Protein AF-A0A7V5U917-F1 (afdb_monomer_lite)

Foldseek 3Di:
DDDDDDDDDDDDDDDDDDDDDDDDDPDPDDDDDDDDDDDDPDVDDLVVLVVVLVVCCVPPRLVRSLVSLLVVLVVCLVVVHLSNLVSLVSNLVSLVVDPVHDLVNSLVSLVVSVVSHDPPDLSCLSSLLVNLVSCCVVPLVRSLVSLVVVCVVVPDELSCLVSLLSNLVSCVVVVVLVSNVVSLVSSVVHQDLPDQALSNLVSLLSSLVSQLSSCLSVPVLPCLLSNQLSQLSNVLSVLVNQLALVRLVSSVVVLVCVVVVVDGDPPDPSNVSSQPDPPFPDHDVQLVCLSSCCSLPVSSVVLPNDPCSNPDDVPDDDDPVRVVCSVCSSRRGDDCSVVSSVSSCVSRVD

Sequence (350 aa):
MLSFFKKWFGNKGKQGKHTGSTDPVLDLGPAATLDDSSKKIPKADIHRLMIQATRIRKTKGYHEAVLFLEDLAEYYLKERNTALVTTVNKLVPYMKKDTQLTYEKARQWLQDLIGRLPVTDPYFLNVHITMAELLEVEGTDKAIEYLKKFLQEHLPSADTYYHLIRLADFYRKQGDLKQTKNYLEQARQWWDTKLARYRLIKMLRRWHHSAALLSFEGNGSKDPADFLFHRFMEFALDMACVLDPVQIDEFHKRKDQYYKGKRGFSGTSQFEKAIESPALPKNRDTLIRDIFGFVFEEMPLMLGVPEKQLHFHPGDPESLDEVRQKKLFSTRPFTRYEELEKKIRKIVGL

pLDDT: mean 86.53, std 19.08, range [26.48, 98.56]

Structure (mmCIF, N/CA/C/O backbone):
data_AF-A0A7V5U917-F1
#
_entry.id   AF-A0A7V5U917-F1
#
loop_
_atom_site.group_PDB
_atom_site.id
_atom_site.type_symbol
_atom_site.label_atom_id
_atom_site.label_alt_id
_atom_site.label_comp_id
_atom_site.label_asym_id
_atom_site.label_entity_id
_atom_site.label_seq_id
_atom_site.pdbx_PDB_ins_code
_atom_site.Cartn_x
_atom_site.Cartn_y
_atom_site.Cartn_z
_atom_site.occupancy
_atom_site.B_iso_or_equiv
_atom_site.auth_seq_id
_atom_site.auth_comp_id
_atom_site.auth_asym_id
_atom_site.auth_atom_id
_atom_site.pdbx_PDB_model_num
ATOM 1 N N . MET A 1 1 ? -21.472 -66.532 -4.098 1.00 33.44 1 MET A N 1
ATOM 2 C CA . MET A 1 1 ? -22.406 -66.663 -5.236 1.00 33.44 1 MET A CA 1
ATOM 3 C C . MET A 1 1 ? -22.166 -65.497 -6.183 1.00 33.44 1 MET A C 1
ATOM 5 O O . MET A 1 1 ? -22.144 -64.384 -5.684 1.00 33.44 1 MET A O 1
ATOM 9 N N . LEU A 1 2 ? -21.983 -65.791 -7.483 1.00 31.02 2 LEU A N 1
ATOM 10 C CA . LEU A 1 2 ? -21.775 -64.875 -8.635 1.00 31.02 2 LEU A CA 1
ATOM 11 C C . LEU A 1 2 ? -20.406 -64.146 -8.625 1.00 31.02 2 LEU A C 1
ATOM 13 O O . LEU A 1 2 ? -20.214 -63.236 -7.837 1.00 31.02 2 LEU A O 1
ATOM 17 N N . SER A 1 3 ? -19.328 -64.576 -9.306 1.00 26.48 3 SER A N 1
ATOM 18 C CA . SER A 1 3 ? -19.088 -64.928 -10.730 1.00 26.48 3 SER A CA 1
ATOM 19 C C . SER A 1 3 ? -19.322 -63.766 -11.705 1.00 26.48 3 SER A C 1
ATOM 21 O O . SER A 1 3 ? -20.392 -63.182 -11.643 1.00 26.48 3 SER A O 1
ATOM 23 N N . PHE A 1 4 ? -18.340 -63.538 -12.600 1.00 32.56 4 PHE A N 1
ATOM 24 C CA . PHE A 1 4 ? -18.256 -62.721 -13.842 1.00 32.56 4 PHE A CA 1
ATOM 25 C C . PHE A 1 4 ? -17.107 -61.686 -13.784 1.00 32.56 4 PHE A C 1
ATOM 27 O O . PHE A 1 4 ? -17.078 -60.875 -12.876 1.00 32.56 4 PHE A O 1
ATOM 34 N N . PHE A 1 5 ? -16.124 -61.591 -14.689 1.00 34.00 5 PHE A N 1
ATOM 35 C CA . PHE A 1 5 ? -15.648 -62.425 -15.800 1.00 34.00 5 PHE A CA 1
ATOM 36 C C . PHE A 1 5 ? -14.185 -62.025 -16.108 1.00 34.00 5 PHE A C 1
ATOM 38 O O . PHE A 1 5 ? -13.756 -60.902 -15.853 1.00 34.00 5 PHE A O 1
ATOM 45 N N . LYS A 1 6 ? -13.421 -62.974 -16.649 1.00 32.03 6 LYS A N 1
ATOM 46 C CA . LYS A 1 6 ? -11.977 -62.938 -16.933 1.00 32.03 6 LYS A CA 1
ATOM 47 C C . LYS A 1 6 ? -11.743 -62.657 -18.429 1.00 32.03 6 LYS A C 1
ATOM 49 O O . LYS A 1 6 ? -12.576 -63.046 -19.238 1.00 32.03 6 LYS A O 1
ATOM 54 N N . LYS A 1 7 ? -10.533 -62.177 -18.758 1.00 32.97 7 LYS A N 1
ATOM 55 C CA . LYS A 1 7 ? -9.849 -62.117 -20.077 1.00 32.97 7 LYS A CA 1
ATOM 56 C C . LYS A 1 7 ? -10.092 -60.888 -20.964 1.00 32.97 7 LYS A C 1
ATOM 58 O O . LYS A 1 7 ? -11.087 -60.818 -21.670 1.00 32.97 7 LYS A O 1
ATOM 63 N N . TRP A 1 8 ? -9.012 -60.126 -21.156 1.00 28.03 8 TRP A N 1
ATOM 64 C CA . TRP A 1 8 ? -8.428 -59.979 -22.493 1.00 28.03 8 TRP A CA 1
ATOM 65 C C . TRP A 1 8 ? -6.914 -59.713 -22.400 1.00 28.03 8 TRP A C 1
ATOM 67 O O . TRP A 1 8 ? -6.475 -58.672 -21.930 1.00 28.03 8 TRP A O 1
ATOM 77 N N . PHE A 1 9 ? -6.118 -60.700 -22.814 1.00 31.72 9 PHE A N 1
ATOM 78 C CA . PHE A 1 9 ? -4.706 -60.561 -23.171 1.00 31.72 9 PHE A CA 1
ATOM 79 C C . PHE A 1 9 ? -4.564 -61.108 -24.588 1.00 31.72 9 PHE A C 1
ATOM 81 O O . PHE A 1 9 ? -5.031 -62.216 -24.856 1.00 31.72 9 PHE A O 1
ATOM 88 N N . GLY A 1 10 ? -3.859 -60.368 -25.442 1.00 29.08 10 GLY A N 1
ATOM 89 C CA . GLY A 1 10 ? -3.234 -60.909 -26.642 1.00 29.08 10 GLY A CA 1
ATOM 90 C C . GLY A 1 10 ? -3.330 -60.000 -27.859 1.00 29.08 10 GLY A C 1
ATOM 91 O O . GLY A 1 10 ? -4.297 -60.088 -28.602 1.00 29.08 10 GLY A O 1
ATOM 92 N N . ASN A 1 11 ? -2.262 -59.249 -28.146 1.00 30.69 11 ASN A N 1
ATOM 93 C CA . ASN A 1 11 ? -1.611 -59.445 -29.438 1.00 30.69 11 ASN A CA 1
ATOM 94 C C . ASN A 1 11 ? -0.135 -59.025 -29.431 1.00 30.69 11 ASN A C 1
ATOM 96 O O . ASN A 1 11 ? 0.232 -57.958 -28.947 1.00 30.69 11 ASN A O 1
ATOM 100 N N . LYS A 1 12 ? 0.700 -59.915 -29.974 1.00 36.66 12 LYS A N 1
ATOM 101 C CA . LYS A 1 12 ? 2.116 -59.711 -30.296 1.00 36.66 12 LYS A CA 1
ATOM 102 C C . LYS A 1 12 ? 2.212 -58.972 -31.632 1.00 36.66 12 LYS A C 1
ATOM 104 O O . LYS A 1 12 ? 1.482 -59.315 -32.557 1.00 36.66 12 LYS A O 1
ATOM 109 N N . GLY A 1 13 ? 3.169 -58.056 -31.782 1.00 31.88 13 GLY A N 1
ATOM 110 C CA . GLY A 1 13 ? 3.418 -57.436 -33.083 1.00 31.88 13 GLY A CA 1
ATOM 111 C C . GLY A 1 13 ? 4.618 -56.494 -33.165 1.00 31.88 13 GLY A C 1
ATOM 112 O O . GLY A 1 13 ? 4.447 -55.292 -33.077 1.00 31.88 13 GLY A O 1
ATOM 113 N N . LYS A 1 14 ? 5.777 -57.088 -33.473 1.00 37.22 14 LYS A N 1
ATOM 114 C CA . LYS A 1 14 ? 6.914 -56.560 -34.256 1.00 37.22 14 LYS A CA 1
ATOM 115 C C . LYS A 1 14 ? 7.867 -55.505 -33.664 1.00 37.22 14 LYS A C 1
ATOM 117 O O . LYS A 1 14 ? 7.509 -54.439 -33.189 1.00 37.22 14 LYS A O 1
ATOM 122 N N . GLN A 1 15 ? 9.139 -55.877 -33.809 1.00 38.47 15 GLN A N 1
ATOM 123 C CA . GLN A 1 15 ? 10.367 -55.131 -33.574 1.00 38.47 15 GLN A CA 1
ATOM 124 C C . GLN A 1 15 ? 10.519 -53.957 -34.551 1.00 38.47 15 GLN A C 1
ATOM 126 O O . GLN A 1 15 ? 10.351 -54.127 -35.756 1.00 38.47 15 GLN A O 1
ATOM 131 N N . GLY A 1 16 ? 10.963 -52.817 -34.027 1.00 36.03 16 GLY A N 1
ATOM 132 C CA . GLY A 1 16 ? 11.597 -51.740 -34.780 1.00 36.03 16 GLY A CA 1
ATOM 133 C C . GLY A 1 16 ? 12.690 -51.123 -33.911 1.00 36.03 16 GLY A C 1
ATOM 134 O O . GLY A 1 16 ? 12.398 -50.536 -32.875 1.00 36.03 16 GLY A O 1
ATOM 135 N N . LYS A 1 17 ? 13.957 -51.322 -34.289 1.00 41.53 17 LYS A N 1
ATOM 136 C CA . LYS A 1 17 ? 15.116 -50.681 -33.656 1.00 41.53 17 LYS A CA 1
ATOM 137 C C . LYS A 1 17 ? 15.192 -49.230 -34.138 1.00 41.53 17 LYS A C 1
ATOM 139 O O . LYS A 1 17 ? 15.501 -49.008 -35.302 1.00 41.53 17 LYS A O 1
ATOM 144 N N . HIS A 1 18 ? 14.995 -48.273 -33.237 1.00 39.81 18 HIS A N 1
ATOM 145 C CA . HIS A 1 18 ? 15.476 -46.904 -33.404 1.00 39.81 18 HIS A CA 1
ATOM 146 C C . HIS A 1 18 ? 16.241 -46.498 -32.147 1.00 39.81 18 HIS A C 1
ATOM 148 O O . HIS A 1 18 ? 15.683 -46.378 -31.062 1.00 39.81 18 HIS A O 1
ATOM 154 N N . THR A 1 19 ? 17.549 -46.327 -32.307 1.00 41.88 19 THR A N 1
ATOM 155 C CA . THR A 1 19 ? 18.430 -45.659 -31.352 1.00 41.88 19 THR A CA 1
ATOM 156 C C . THR A 1 19 ? 18.258 -44.155 -31.533 1.00 41.88 19 THR A C 1
ATOM 158 O O . THR A 1 19 ? 18.761 -43.588 -32.501 1.00 41.88 19 THR A O 1
ATOM 161 N N . GLY A 1 20 ? 17.522 -43.525 -30.622 1.00 35.88 20 GLY A N 1
ATOM 162 C CA . GLY A 1 20 ? 17.405 -42.076 -30.503 1.00 35.88 20 GLY A CA 1
ATOM 163 C C . GLY A 1 20 ? 17.543 -41.708 -29.034 1.00 35.88 20 GLY A C 1
ATOM 164 O O . GLY A 1 20 ? 16.793 -42.209 -28.205 1.00 35.88 20 GLY A O 1
ATOM 165 N N . SER A 1 21 ? 18.557 -40.904 -28.729 1.00 45.53 21 SER A N 1
ATOM 166 C CA . SER A 1 21 ? 18.845 -40.330 -27.415 1.00 45.53 21 SER A CA 1
ATOM 167 C C . SER A 1 21 ? 17.578 -39.730 -26.791 1.00 45.53 21 SER A C 1
ATOM 169 O O . SER A 1 21 ? 17.017 -38.772 -27.313 1.00 45.53 21 SER A O 1
ATOM 171 N N . THR A 1 22 ? 17.121 -40.326 -25.691 1.00 37.38 22 THR A N 1
ATOM 172 C CA . THR A 1 22 ? 16.058 -39.794 -24.834 1.00 37.38 22 THR A CA 1
ATOM 173 C C . THR A 1 22 ? 16.688 -39.240 -23.567 1.00 37.38 22 THR A C 1
ATOM 175 O O . THR A 1 22 ? 17.305 -39.991 -22.807 1.00 37.38 22 THR A O 1
ATOM 178 N N . ASP A 1 23 ? 16.513 -37.940 -23.343 1.00 40.31 23 ASP A N 1
ATOM 179 C CA . ASP A 1 23 ? 16.682 -37.318 -22.033 1.00 40.31 23 ASP A CA 1
ATOM 180 C C . ASP A 1 23 ? 15.869 -38.081 -20.968 1.00 40.31 23 ASP A C 1
ATOM 182 O O . ASP A 1 23 ? 14.803 -38.628 -21.280 1.00 40.31 23 ASP A O 1
ATOM 186 N N . PRO A 1 24 ? 16.335 -38.144 -19.708 1.00 41.78 24 PRO A N 1
ATOM 187 C CA . PRO A 1 24 ? 15.614 -38.839 -18.653 1.00 41.78 24 PRO A CA 1
ATOM 188 C C . PRO A 1 24 ? 14.281 -38.133 -18.369 1.00 41.78 24 PRO A C 1
ATOM 190 O O . PRO A 1 24 ? 14.233 -37.049 -17.788 1.00 41.78 24 PRO A O 1
ATOM 193 N N . VAL A 1 25 ? 13.183 -38.775 -18.768 1.00 41.66 25 VAL A N 1
ATOM 194 C CA . VAL A 1 25 ? 11.827 -38.404 -18.360 1.00 41.66 25 VAL A CA 1
ATOM 195 C C . VAL A 1 25 ? 11.667 -38.769 -16.886 1.00 41.66 25 VAL A C 1
ATOM 197 O O . VAL A 1 25 ? 11.824 -39.927 -16.500 1.00 41.66 25 VAL A O 1
ATOM 200 N N . LEU A 1 26 ? 11.376 -37.768 -16.057 1.00 34.41 26 LEU A N 1
ATOM 201 C CA . LEU A 1 26 ? 11.101 -37.955 -14.637 1.00 34.41 26 LEU A CA 1
ATOM 202 C C . LEU A 1 26 ? 9.691 -38.555 -14.482 1.00 34.41 26 LEU A C 1
ATOM 204 O O . LEU A 1 26 ? 8.693 -37.849 -14.618 1.00 34.41 26 LEU A O 1
ATOM 208 N N . ASP A 1 27 ? 9.619 -39.863 -14.237 1.00 39.72 27 ASP A N 1
ATOM 209 C CA . ASP A 1 27 ? 8.373 -40.587 -13.970 1.00 39.72 27 ASP A CA 1
ATOM 210 C C . ASP A 1 27 ? 7.908 -40.316 -12.530 1.00 39.72 27 ASP A C 1
ATOM 212 O O . ASP A 1 27 ? 8.395 -40.899 -11.558 1.00 39.72 27 ASP A O 1
ATOM 216 N N . LEU A 1 28 ? 6.997 -39.355 -12.381 1.00 39.53 28 LEU A N 1
ATOM 217 C CA . LEU A 1 28 ? 6.281 -39.113 -11.135 1.00 39.53 28 LEU A CA 1
ATOM 218 C C . LEU A 1 28 ? 5.069 -40.044 -11.119 1.00 39.53 28 LEU A C 1
ATOM 220 O O . LEU A 1 28 ? 4.005 -39.682 -11.623 1.00 39.53 28 LEU A O 1
ATOM 224 N N . GLY A 1 29 ? 5.259 -41.243 -10.564 1.00 46.41 29 GLY A N 1
ATOM 225 C CA . GLY A 1 29 ? 4.216 -42.261 -10.437 1.00 46.41 29 GLY A CA 1
ATOM 226 C C . GLY A 1 29 ? 2.888 -41.730 -9.862 1.00 46.41 29 GLY A C 1
ATOM 227 O O . GLY A 1 29 ? 2.826 -40.636 -9.294 1.00 46.41 29 GLY A O 1
ATOM 228 N N . PRO A 1 30 ? 1.792 -42.496 -10.002 1.00 39.50 30 PRO A N 1
ATOM 229 C CA . PRO A 1 30 ? 0.450 -42.018 -9.690 1.00 39.50 30 PRO A CA 1
ATOM 230 C C . PRO A 1 30 ? 0.337 -41.539 -8.240 1.00 39.50 30 PRO A C 1
ATOM 232 O O . PRO A 1 30 ? 0.774 -42.208 -7.302 1.00 39.50 30 PRO A O 1
ATOM 235 N N . ALA A 1 31 ? -0.266 -40.359 -8.078 1.00 38.22 31 ALA A N 1
ATOM 236 C CA . ALA A 1 31 ? -0.474 -39.722 -6.788 1.00 38.22 31 ALA A CA 1
ATOM 237 C C . ALA A 1 31 ? -1.228 -40.661 -5.837 1.00 38.22 31 ALA A C 1
ATOM 239 O O . ALA A 1 31 ? -2.324 -41.131 -6.148 1.00 38.22 31 ALA A O 1
ATOM 240 N N . ALA A 1 32 ? -0.634 -40.911 -4.670 1.00 35.16 32 ALA A N 1
ATOM 241 C CA . ALA A 1 32 ? -1.267 -41.668 -3.604 1.00 35.16 32 ALA A CA 1
ATOM 242 C C . ALA A 1 32 ? -2.606 -41.017 -3.222 1.00 35.16 32 ALA A C 1
ATOM 244 O O . ALA A 1 32 ? -2.664 -39.838 -2.864 1.00 35.16 32 ALA A O 1
ATOM 245 N N . THR A 1 33 ? -3.682 -41.797 -3.290 1.00 38.03 33 THR A N 1
ATOM 246 C CA . THR A 1 33 ? -4.986 -41.442 -2.731 1.00 38.03 33 THR A CA 1
ATOM 247 C C . THR A 1 33 ? -4.850 -41.352 -1.217 1.00 38.03 33 THR A C 1
ATOM 249 O O . THR A 1 33 ? -4.592 -42.359 -0.557 1.00 38.03 33 THR A O 1
ATOM 252 N N . LEU A 1 34 ? -4.971 -40.140 -0.677 1.00 36.06 34 LEU A N 1
ATOM 253 C CA . LEU A 1 34 ? -4.937 -39.903 0.759 1.00 36.06 34 LEU A CA 1
ATOM 254 C C . LEU A 1 34 ? -6.347 -39.961 1.336 1.00 36.06 34 LEU A C 1
ATOM 256 O O . LEU A 1 34 ? -7.236 -39.217 0.929 1.00 36.06 34 LEU A O 1
ATOM 260 N N . ASP A 1 35 ? -6.463 -40.878 2.284 1.00 32.69 35 ASP A N 1
ATOM 261 C CA . ASP A 1 35 ? -7.602 -41.194 3.126 1.00 32.69 35 ASP A CA 1
ATOM 262 C C . ASP A 1 35 ? -7.992 -40.021 4.047 1.00 32.69 35 ASP A C 1
ATOM 264 O O . ASP A 1 35 ? -7.146 -39.235 4.497 1.00 32.69 35 ASP A O 1
ATOM 268 N N . ASP A 1 36 ? -9.293 -39.915 4.293 1.00 46.41 36 ASP A N 1
ATOM 269 C CA . ASP A 1 36 ? -9.985 -38.819 4.964 1.00 46.41 36 ASP A CA 1
ATOM 270 C C . ASP A 1 36 ? -10.251 -39.200 6.427 1.00 46.41 36 ASP A C 1
ATOM 272 O O . ASP A 1 36 ? -11.061 -40.081 6.701 1.00 46.41 36 ASP A O 1
ATOM 276 N N . SER A 1 37 ? -9.534 -38.580 7.373 1.00 43.97 37 SER A N 1
ATOM 277 C CA . SER A 1 37 ? -9.989 -38.321 8.758 1.00 43.97 37 SER A CA 1
ATOM 278 C C . SER A 1 37 ? -8.837 -37.876 9.670 1.00 43.97 37 SER A C 1
ATOM 280 O O . SER A 1 37 ? -8.160 -38.663 10.325 1.00 43.97 37 SER A O 1
ATOM 282 N N . SER A 1 38 ? -8.591 -36.567 9.723 1.00 36.16 38 SER A N 1
ATOM 283 C CA . SER A 1 38 ? -8.105 -35.813 10.899 1.00 36.16 38 SER A CA 1
ATOM 284 C C . SER A 1 38 ? -7.663 -34.422 10.446 1.00 36.16 38 SER A C 1
ATOM 286 O O . SER A 1 38 ? -7.088 -34.259 9.373 1.00 36.16 38 SER A O 1
ATOM 288 N N . LYS A 1 39 ? -7.981 -33.406 11.258 1.00 51.44 39 LYS A N 1
ATOM 289 C CA . LYS A 1 39 ? -7.791 -31.963 11.029 1.00 51.44 39 LYS A CA 1
ATOM 290 C C . LYS A 1 39 ? -6.378 -31.604 10.526 1.00 51.44 39 LYS A C 1
ATOM 292 O O . LYS A 1 39 ? -5.520 -31.192 11.299 1.00 51.44 39 LYS A O 1
ATOM 297 N N . LYS A 1 40 ? -6.144 -31.715 9.219 1.00 42.50 40 LYS A N 1
ATOM 298 C CA . LYS A 1 40 ? -4.987 -31.145 8.526 1.00 42.50 40 LYS A CA 1
ATOM 299 C C . LYS A 1 40 ? -5.423 -29.806 7.955 1.00 42.50 40 LYS A C 1
ATOM 301 O O . LYS A 1 40 ? -5.944 -29.747 6.845 1.00 42.50 40 LYS A O 1
ATOM 306 N N . ILE A 1 41 ? -5.212 -28.724 8.701 1.00 49.72 41 ILE A N 1
ATOM 307 C CA . ILE A 1 41 ? -5.138 -27.411 8.055 1.00 49.72 41 ILE A CA 1
ATOM 308 C C . ILE A 1 41 ? -3.936 -27.519 7.105 1.00 49.72 41 ILE A C 1
ATOM 310 O O . ILE A 1 41 ? -2.830 -27.802 7.572 1.00 49.72 41 ILE A O 1
ATOM 314 N N . PRO A 1 42 ? -4.122 -27.464 5.774 1.00 48.72 42 PRO A N 1
ATOM 315 C CA . PRO A 1 42 ? -3.060 -27.878 4.871 1.00 48.72 42 PRO A CA 1
ATOM 316 C C . PRO A 1 42 ? -1.920 -26.855 4.905 1.00 48.72 42 PRO A C 1
ATOM 318 O O . PRO A 1 42 ? -2.122 -25.697 5.276 1.00 48.72 42 PRO A O 1
ATOM 321 N N . LYS A 1 43 ? -0.757 -27.219 4.349 1.00 56.44 43 LYS A N 1
ATOM 322 C CA . LYS A 1 43 ? 0.189 -26.263 3.730 1.00 56.44 43 LYS A CA 1
ATOM 323 C C . LYS A 1 43 ? -0.469 -25.538 2.531 1.00 56.44 43 LYS A C 1
ATOM 325 O O . LYS A 1 43 ? 0.105 -25.447 1.451 1.00 56.44 43 LYS A O 1
ATOM 330 N N . ALA A 1 44 ? -1.730 -25.141 2.666 1.00 62.03 44 ALA A N 1
ATOM 331 C CA . ALA A 1 44 ? -2.514 -24.490 1.646 1.00 62.03 44 ALA A CA 1
ATOM 332 C C . ALA A 1 44 ? -2.016 -23.059 1.512 1.00 62.03 44 ALA A C 1
ATOM 334 O O . ALA A 1 44 ? -1.770 -22.362 2.495 1.00 62.03 44 ALA A O 1
ATOM 335 N N . ASP A 1 45 ? -1.893 -22.641 0.261 1.00 87.19 45 ASP A N 1
ATOM 336 C CA . ASP A 1 45 ? -1.640 -21.265 -0.118 1.00 87.19 45 ASP A CA 1
ATOM 337 C C . ASP A 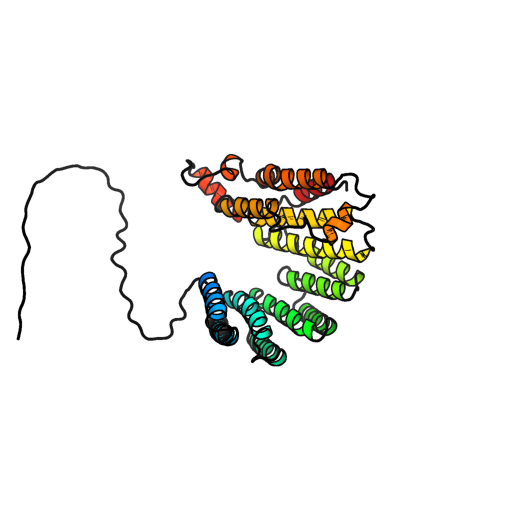1 45 ? -2.636 -20.329 0.591 1.00 87.19 45 ASP A C 1
ATOM 339 O O . ASP A 1 45 ? -3.855 -20.437 0.402 1.00 87.19 45 ASP A O 1
ATOM 343 N N . ILE A 1 46 ? -2.106 -19.403 1.400 1.00 90.25 46 ILE A N 1
ATOM 344 C CA . ILE A 1 46 ? -2.878 -18.394 2.134 1.00 90.25 46 ILE A CA 1
ATOM 345 C C . ILE A 1 46 ? -3.849 -17.657 1.209 1.00 90.25 46 ILE A C 1
ATOM 347 O O . ILE A 1 46 ? -4.977 -17.366 1.601 1.00 90.25 46 ILE A O 1
ATOM 351 N N . HIS A 1 47 ? -3.475 -17.424 -0.052 1.00 89.31 47 HIS A N 1
ATOM 352 C CA . HIS A 1 47 ? -4.342 -16.774 -1.023 1.00 89.31 47 HIS A CA 1
ATOM 353 C C . HIS A 1 47 ? -5.626 -17.577 -1.280 1.00 89.31 47 HIS A C 1
ATOM 355 O O . HIS A 1 47 ? -6.722 -17.009 -1.304 1.00 89.31 47 HIS A O 1
ATOM 361 N N . ARG A 1 48 ? -5.525 -18.907 -1.397 1.00 93.44 48 ARG A N 1
ATOM 362 C CA . ARG A 1 48 ? -6.686 -19.793 -1.583 1.00 93.44 48 ARG A CA 1
ATOM 363 C C . ARG A 1 48 ? -7.591 -19.797 -0.356 1.00 93.44 48 ARG A C 1
ATOM 365 O O . ARG A 1 48 ? -8.808 -19.704 -0.513 1.00 93.44 48 ARG A O 1
ATOM 372 N N . LEU A 1 49 ? -7.013 -19.825 0.845 1.00 95.38 49 LEU A N 1
ATOM 373 C CA . LEU A 1 49 ? -7.768 -19.748 2.101 1.00 95.38 49 LEU A CA 1
ATOM 374 C C . LEU A 1 49 ? -8.474 -18.394 2.248 1.00 95.38 49 LEU A C 1
ATOM 376 O O . LEU A 1 49 ? -9.643 -18.329 2.627 1.00 95.38 49 LEU A O 1
ATOM 380 N N . MET A 1 50 ? -7.823 -17.303 1.840 1.00 96.00 50 MET A N 1
ATOM 381 C CA . MET A 1 50 ? -8.465 -15.993 1.783 1.00 96.00 50 MET A CA 1
ATOM 382 C C . MET A 1 50 ? -9.609 -15.978 0.758 1.00 96.00 50 MET A C 1
ATOM 384 O O . MET A 1 50 ? -10.680 -15.450 1.065 1.00 96.00 50 MET A O 1
ATOM 388 N N . ILE A 1 51 ? -9.456 -16.562 -0.435 1.00 95.00 51 ILE A N 1
ATOM 389 C CA . ILE A 1 51 ? -10.567 -16.696 -1.397 1.00 95.00 51 ILE A CA 1
ATOM 390 C C . ILE A 1 51 ? -11.720 -17.501 -0.783 1.00 95.00 51 ILE A C 1
ATOM 392 O O . ILE A 1 51 ? -12.879 -17.097 -0.913 1.00 95.00 51 ILE A O 1
ATOM 396 N N . GLN A 1 52 ? -11.418 -18.593 -0.082 1.00 96.31 52 GLN A N 1
ATOM 397 C CA . GLN A 1 52 ? -12.408 -19.423 0.600 1.00 96.31 52 GLN A CA 1
ATOM 398 C C . GLN A 1 52 ? -13.183 -18.633 1.659 1.00 96.31 52 GLN A C 1
ATOM 400 O O . GLN A 1 52 ? -14.411 -18.655 1.622 1.00 96.31 52 GLN A O 1
ATOM 405 N N . ALA A 1 53 ? -12.514 -17.846 2.508 1.00 97.19 53 ALA A N 1
ATOM 406 C CA . ALA A 1 53 ? -13.187 -16.964 3.466 1.00 97.19 53 ALA A CA 1
ATOM 407 C C . ALA A 1 53 ? -14.156 -15.985 2.773 1.00 97.19 53 ALA A C 1
ATOM 409 O O . ALA A 1 53 ? -15.274 -15.765 3.237 1.00 97.19 53 ALA A O 1
ATOM 410 N N . THR A 1 54 ? -13.777 -15.432 1.610 1.00 97.31 54 THR A N 1
ATOM 411 C CA . THR A 1 54 ? -14.681 -14.576 0.818 1.00 97.31 54 THR A CA 1
ATOM 412 C C . THR A 1 54 ? -15.890 -15.353 0.292 1.00 97.31 54 THR A C 1
ATOM 414 O O . THR A 1 54 ? -16.988 -14.797 0.234 1.00 97.31 54 THR A O 1
ATOM 417 N N . ARG A 1 55 ? -15.703 -16.609 -0.133 1.00 97.75 55 ARG A N 1
ATOM 418 C CA . ARG A 1 55 ? -16.797 -17.469 -0.609 1.00 97.75 55 ARG A CA 1
ATOM 419 C C . ARG A 1 55 ? -17.762 -17.787 0.529 1.00 97.75 55 ARG A C 1
ATOM 421 O O . ARG A 1 55 ? -18.942 -17.512 0.359 1.00 97.75 55 ARG A O 1
ATOM 428 N N . ILE A 1 56 ? -17.256 -18.230 1.685 1.00 97.94 56 ILE A N 1
ATOM 429 C CA . ILE A 1 56 ? -18.057 -18.481 2.897 1.00 97.94 56 ILE A CA 1
ATOM 430 C C . ILE A 1 56 ? -18.878 -17.240 3.245 1.00 97.94 56 ILE A C 1
ATOM 432 O O . ILE A 1 56 ? -20.093 -17.337 3.379 1.00 97.94 56 ILE A O 1
ATOM 436 N N . ARG A 1 57 ? -18.248 -16.058 3.261 1.00 97.81 57 ARG A N 1
ATOM 437 C CA . ARG A 1 57 ? -18.944 -14.791 3.515 1.00 97.81 57 ARG A CA 1
ATOM 438 C C . ARG A 1 57 ? -20.113 -14.548 2.561 1.00 97.81 57 ARG A C 1
ATOM 440 O O . ARG A 1 57 ? -21.155 -14.066 2.979 1.00 97.81 57 ARG A O 1
ATOM 447 N N . LYS A 1 58 ? -19.930 -14.828 1.267 1.00 97.12 58 LYS A N 1
ATOM 448 C CA . LYS A 1 58 ? -20.973 -14.624 0.250 1.00 97.12 58 LYS A CA 1
ATOM 449 C C . LYS A 1 58 ? -22.111 -15.642 0.355 1.00 97.12 58 LYS A C 1
ATOM 451 O O . LYS A 1 58 ? -23.226 -15.299 -0.007 1.00 97.12 58 LYS A O 1
ATOM 456 N N . THR A 1 59 ? -21.826 -16.874 0.778 1.00 97.94 59 THR A N 1
ATOM 457 C CA . THR A 1 59 ? -22.806 -17.973 0.768 1.00 97.94 59 THR A CA 1
ATOM 458 C C . THR A 1 59 ? -23.501 -18.196 2.104 1.00 97.94 59 THR A C 1
ATOM 460 O O . THR A 1 59 ? -24.641 -18.636 2.110 1.00 97.94 59 THR A O 1
ATOM 463 N N . LYS A 1 60 ? -22.803 -17.965 3.220 1.00 97.75 60 LYS A N 1
ATOM 464 C CA . LYS A 1 60 ? -23.276 -18.275 4.578 1.00 97.75 60 LYS A CA 1
ATOM 465 C C . LYS A 1 60 ? -23.453 -17.023 5.436 1.00 97.75 60 LYS A C 1
ATOM 467 O O . LYS A 1 60 ? -24.425 -16.936 6.163 1.00 97.75 60 LYS A O 1
ATOM 472 N N . GLY A 1 61 ? -22.596 -16.022 5.245 1.00 97.50 61 GLY A N 1
ATOM 473 C CA . GLY A 1 61 ? -22.675 -14.757 5.970 1.00 97.50 61 GLY A CA 1
ATOM 474 C C . GLY A 1 61 ? -21.352 -14.380 6.624 1.00 97.50 61 GLY A C 1
ATOM 475 O O . GLY A 1 61 ? -20.350 -15.093 6.523 1.00 97.50 61 GLY A O 1
ATOM 476 N N . TYR A 1 62 ? -21.322 -13.202 7.250 1.00 97.69 62 TYR A N 1
ATOM 477 C CA . TYR A 1 62 ? -20.123 -12.714 7.932 1.00 97.69 62 TYR A CA 1
ATOM 478 C C . TYR A 1 62 ? -19.736 -13.598 9.117 1.00 97.69 62 TYR A C 1
ATOM 480 O O . TYR A 1 62 ? -18.552 -13.888 9.258 1.00 97.69 62 TYR A O 1
ATOM 488 N N . HIS A 1 63 ? -20.711 -14.074 9.889 1.00 97.50 63 HIS A N 1
ATOM 489 C CA . HIS A 1 63 ? -20.482 -14.861 11.095 1.00 97.50 63 HIS A CA 1
ATOM 490 C C . HIS A 1 63 ? -19.679 -16.144 10.835 1.00 97.50 63 HIS A C 1
ATOM 492 O O . HIS A 1 63 ? -18.614 -16.355 11.407 1.00 97.50 63 HIS A O 1
ATOM 498 N N . GLU A 1 64 ? -20.100 -16.963 9.873 1.00 97.88 64 GLU A N 1
ATOM 499 C CA . GLU A 1 64 ? -19.412 -18.209 9.522 1.00 97.88 64 GLU A CA 1
ATOM 500 C C . GLU A 1 64 ? -18.027 -17.952 8.923 1.00 97.88 64 GLU A C 1
ATOM 502 O O . GLU A 1 64 ? -17.112 -18.763 9.070 1.00 97.88 64 GLU A O 1
ATOM 507 N N . ALA A 1 65 ? -17.860 -16.827 8.223 1.00 98.00 65 ALA A N 1
ATOM 508 C CA . ALA A 1 65 ? -16.562 -16.430 7.698 1.00 98.00 65 ALA A CA 1
ATOM 509 C C . ALA A 1 65 ? -15.614 -15.951 8.806 1.00 98.00 65 ALA A C 1
ATOM 511 O O . ALA A 1 65 ? -14.411 -16.167 8.683 1.00 98.00 65 ALA A O 1
ATOM 512 N N . VAL A 1 66 ? -16.141 -15.312 9.856 1.00 98.00 66 VAL A N 1
ATOM 513 C CA . VAL A 1 66 ? -15.386 -14.925 11.054 1.00 98.00 66 VAL A CA 1
ATOM 514 C C . VAL A 1 66 ? -14.898 -16.170 11.783 1.00 98.00 66 VAL A C 1
ATOM 516 O O . VAL A 1 66 ? -13.690 -16.302 11.928 1.00 98.00 66 VAL A O 1
ATOM 519 N N . LEU A 1 67 ? -15.782 -17.122 12.104 1.00 97.38 67 LEU A N 1
ATOM 520 C CA . LEU A 1 67 ? -15.399 -18.372 12.779 1.00 97.38 67 LEU A CA 1
ATOM 521 C C . LEU A 1 67 ? -14.291 -19.120 12.019 1.00 97.38 67 LEU A C 1
ATOM 523 O O . LEU A 1 67 ? -13.281 -19.516 12.592 1.00 97.38 67 LEU A O 1
ATOM 527 N N . PHE A 1 68 ? -14.428 -19.235 10.693 1.00 97.69 68 PHE A N 1
ATOM 528 C CA . PHE A 1 68 ? -13.396 -19.841 9.845 1.00 97.69 68 PHE A CA 1
ATOM 529 C C . PHE A 1 68 ? -12.042 -19.114 9.929 1.00 97.69 68 PHE A C 1
ATOM 531 O O . PHE A 1 68 ? -10.986 -19.746 9.897 1.00 97.69 68 PHE A O 1
ATOM 538 N N . LEU A 1 69 ? -12.057 -17.780 9.971 1.00 97.69 69 LEU A N 1
ATOM 539 C CA . LEU A 1 69 ? -10.843 -16.971 10.036 1.00 97.69 69 LEU A CA 1
ATOM 540 C C . LEU A 1 69 ? -10.227 -16.951 11.442 1.00 97.69 69 LEU A C 1
ATOM 542 O O . LEU A 1 69 ? -9.006 -16.865 11.535 1.00 97.69 69 LEU A O 1
ATOM 546 N N . GLU A 1 70 ? -11.030 -17.046 12.504 1.00 97.50 70 GLU A N 1
ATOM 547 C CA . GLU A 1 70 ? -10.560 -17.202 13.887 1.00 97.50 70 GLU A CA 1
ATOM 548 C C . GLU A 1 70 ? -9.814 -18.528 14.054 1.00 97.50 70 GLU A C 1
ATOM 550 O O . GLU A 1 70 ? -8.659 -18.521 14.479 1.00 97.50 70 GLU A O 1
ATOM 555 N N . ASP A 1 71 ? -10.402 -19.641 13.599 1.00 96.81 71 ASP A N 1
ATOM 556 C CA . ASP A 1 71 ? -9.745 -20.956 13.595 1.00 96.81 71 ASP A CA 1
ATOM 557 C C . ASP A 1 71 ? -8.402 -20.918 12.846 1.00 96.81 71 ASP A C 1
ATOM 559 O O . ASP A 1 71 ? -7.398 -21.500 13.271 1.00 96.81 71 ASP A O 1
ATOM 563 N N . LEU A 1 72 ? -8.369 -20.205 11.716 1.00 96.31 72 LEU A N 1
ATOM 564 C CA . LEU A 1 72 ? -7.161 -20.051 10.915 1.00 96.31 72 LEU A CA 1
ATOM 565 C C . LEU A 1 72 ? -6.108 -19.171 11.609 1.00 96.31 72 LEU A C 1
ATOM 567 O O . LEU A 1 72 ? -4.914 -19.464 11.527 1.00 96.31 72 LEU A O 1
ATOM 571 N N . ALA A 1 73 ? -6.534 -18.105 12.289 1.00 96.12 73 ALA A N 1
ATOM 572 C CA . ALA A 1 73 ? -5.653 -17.238 13.060 1.00 96.12 73 ALA A CA 1
ATOM 573 C C . ALA A 1 73 ? -5.022 -17.995 14.237 1.00 96.12 73 ALA A C 1
ATOM 575 O O . ALA A 1 73 ? -3.809 -17.919 14.414 1.00 96.12 73 ALA A O 1
ATOM 576 N N . GLU A 1 74 ? -5.798 -18.792 14.974 1.00 95.94 74 GLU A N 1
ATOM 577 C CA . GLU A 1 74 ? -5.285 -19.638 16.060 1.00 95.94 74 GLU A CA 1
ATOM 578 C C . GLU A 1 74 ? -4.251 -20.651 15.559 1.00 95.94 74 GLU A C 1
ATOM 580 O O . GLU A 1 74 ? -3.181 -20.819 16.153 1.00 95.94 74 GLU A O 1
ATOM 585 N N . TYR A 1 75 ? -4.521 -21.283 14.414 1.00 94.56 75 TYR A N 1
ATOM 586 C CA . TYR A 1 75 ? -3.554 -22.173 13.780 1.00 94.56 75 TYR A CA 1
ATOM 587 C C . TYR A 1 75 ? -2.250 -21.444 13.425 1.00 94.56 75 TYR A C 1
ATOM 589 O O . TYR A 1 75 ? -1.165 -21.910 13.771 1.00 94.56 75 TYR A O 1
ATOM 597 N N . TYR A 1 76 ? -2.327 -20.281 12.771 1.00 94.12 76 TYR A N 1
ATOM 598 C CA . TYR A 1 76 ? -1.126 -19.535 12.392 1.00 94.12 76 TYR A CA 1
ATOM 599 C C . TYR A 1 76 ? -0.382 -18.923 13.571 1.00 94.12 76 TYR A C 1
ATOM 601 O O . TYR A 1 76 ? 0.840 -18.821 13.506 1.00 94.12 76 TYR A O 1
ATOM 609 N N . LEU A 1 77 ? -1.074 -18.564 14.649 1.00 93.50 77 LEU A N 1
ATOM 610 C CA . LEU A 1 77 ? -0.436 -18.156 15.892 1.00 93.50 77 LEU A CA 1
ATOM 611 C C . LEU A 1 77 ? 0.398 -19.303 16.472 1.00 93.50 77 LEU A C 1
ATOM 613 O O . LEU A 1 77 ? 1.580 -19.113 16.763 1.00 93.50 77 LEU A O 1
ATOM 617 N N . LYS A 1 78 ? -0.188 -20.503 16.580 1.00 93.12 78 LYS A N 1
ATOM 618 C CA . LYS A 1 78 ? 0.497 -21.696 17.098 1.00 93.12 78 LYS A CA 1
ATOM 619 C C . LYS A 1 78 ? 1.737 -22.053 16.277 1.00 93.12 78 LYS A C 1
ATOM 621 O O . LYS A 1 78 ? 2.787 -22.344 16.843 1.00 93.12 78 LYS A O 1
ATOM 626 N N . GLU A 1 79 ? 1.624 -21.980 14.955 1.00 91.44 79 GLU A N 1
ATOM 627 C CA . GLU A 1 79 ? 2.719 -22.270 14.023 1.00 91.44 79 GLU A CA 1
ATOM 628 C C . GLU A 1 79 ? 3.693 -21.091 13.838 1.00 91.44 79 GLU A C 1
ATOM 630 O O . GLU A 1 79 ? 4.629 -21.193 13.045 1.00 91.44 79 GLU A O 1
ATOM 635 N N . ARG A 1 80 ? 3.470 -19.955 14.522 1.00 88.62 80 ARG A N 1
ATOM 636 C CA . ARG A 1 80 ? 4.217 -18.693 14.338 1.00 88.62 80 ARG A CA 1
ATOM 637 C C . ARG A 1 80 ? 4.351 -18.308 12.862 1.00 88.62 80 ARG A C 1
ATOM 639 O O . ARG A 1 80 ? 5.401 -17.887 12.384 1.00 88.62 80 ARG A O 1
ATOM 646 N N . ASN A 1 81 ? 3.267 -18.488 12.119 1.00 90.19 81 ASN A N 1
ATOM 647 C CA . ASN A 1 81 ? 3.238 -18.302 10.684 1.00 90.19 81 ASN A CA 1
ATOM 648 C C . ASN A 1 81 ? 2.902 -16.849 10.337 1.00 90.19 81 ASN A C 1
ATOM 650 O O . ASN A 1 81 ? 1.911 -16.280 10.799 1.00 90.19 81 ASN A O 1
ATOM 654 N N . THR A 1 82 ? 3.687 -16.271 9.435 1.00 88.81 82 THR A N 1
ATOM 655 C CA . THR A 1 82 ? 3.500 -14.915 8.912 1.00 88.81 82 THR A CA 1
ATOM 656 C C . THR A 1 82 ? 2.140 -14.726 8.210 1.00 88.81 82 THR A C 1
ATOM 658 O O . THR A 1 82 ? 1.566 -13.641 8.178 1.00 88.81 82 THR A O 1
ATOM 661 N N . ALA A 1 83 ? 1.492 -15.791 7.745 1.00 91.69 83 ALA A N 1
ATOM 662 C CA . ALA A 1 83 ? 0.119 -15.728 7.246 1.00 91.69 83 ALA A CA 1
ATOM 663 C C . ALA A 1 83 ? -0.908 -15.190 8.275 1.00 91.69 83 ALA A C 1
ATOM 665 O O . ALA A 1 83 ? -1.985 -14.728 7.875 1.00 91.69 83 ALA A O 1
ATOM 666 N N . LEU A 1 84 ? -0.574 -15.174 9.573 1.00 94.06 84 LEU A N 1
ATOM 667 C CA . LEU A 1 84 ? -1.407 -14.606 10.634 1.00 94.06 84 LEU A CA 1
ATOM 668 C C . LEU A 1 84 ? -1.781 -13.144 10.370 1.00 94.06 84 LEU A C 1
ATOM 670 O O . LEU A 1 84 ? -2.959 -12.811 10.418 1.00 94.06 84 LEU A O 1
ATOM 674 N N . VAL A 1 85 ? -0.824 -12.279 10.017 1.00 92.25 85 VAL A N 1
ATOM 675 C CA . VAL A 1 85 ? -1.101 -10.842 9.795 1.00 92.25 85 VAL A CA 1
ATOM 676 C C . VAL A 1 85 ? -2.096 -10.653 8.653 1.00 92.25 85 VAL A C 1
ATOM 678 O O . VAL A 1 85 ? -3.029 -9.860 8.752 1.00 92.25 85 VAL A O 1
ATOM 681 N N . THR A 1 86 ? -1.944 -11.426 7.575 1.00 92.69 86 THR A N 1
ATOM 682 C CA . THR A 1 86 ? -2.884 -11.393 6.444 1.00 92.69 86 THR A CA 1
ATOM 683 C C . THR A 1 86 ? -4.281 -11.850 6.867 1.00 92.69 86 THR A C 1
ATOM 685 O O . THR A 1 86 ? -5.277 -11.259 6.449 1.00 92.69 86 THR A O 1
ATOM 688 N N . T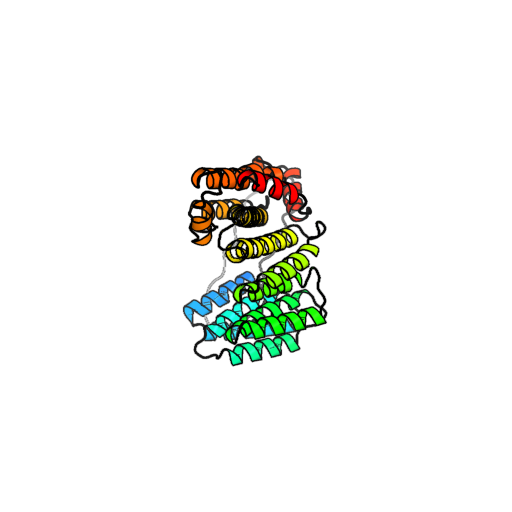HR A 1 87 ? -4.349 -12.874 7.718 1.00 95.50 87 THR A N 1
ATOM 689 C CA . THR A 1 87 ? -5.604 -13.407 8.260 1.00 95.50 87 THR A CA 1
ATOM 690 C C . THR A 1 87 ? -6.293 -12.375 9.150 1.00 95.50 87 THR A C 1
ATOM 692 O O . THR A 1 87 ? -7.459 -12.066 8.919 1.00 95.50 87 THR A O 1
ATOM 695 N N . VAL A 1 88 ? -5.563 -11.751 10.079 1.00 96.25 88 VAL A N 1
ATOM 696 C CA . VAL A 1 88 ? -6.069 -10.703 10.982 1.00 96.25 88 VAL A CA 1
ATOM 697 C C . VAL A 1 88 ? -6.575 -9.484 10.208 1.00 96.25 88 VAL A C 1
ATOM 699 O O . VAL A 1 88 ? -7.696 -9.031 10.445 1.00 96.25 88 VAL A O 1
ATOM 702 N N . ASN A 1 89 ? -5.812 -9.015 9.212 1.00 93.25 89 ASN A N 1
ATOM 703 C CA . ASN A 1 89 ? -6.199 -7.890 8.350 1.00 93.25 89 ASN A CA 1
ATOM 704 C C . ASN A 1 89 ? -7.514 -8.140 7.594 1.00 93.25 89 ASN A C 1
ATOM 706 O O . ASN A 1 89 ? -8.151 -7.196 7.128 1.00 93.25 89 ASN A O 1
ATOM 710 N N . LYS A 1 90 ? -7.924 -9.404 7.436 1.00 95.31 90 LYS A N 1
ATOM 711 C CA . LYS A 1 90 ? -9.203 -9.777 6.828 1.00 95.31 90 LYS A CA 1
ATOM 712 C C . LYS A 1 90 ? -10.297 -10.054 7.855 1.00 95.31 90 LYS A C 1
ATOM 714 O O . LYS A 1 90 ? -11.441 -9.656 7.630 1.00 95.31 90 LYS A O 1
ATOM 719 N N . LEU A 1 91 ? -9.941 -10.723 8.946 1.00 96.88 91 LEU A N 1
ATOM 720 C CA . LEU A 1 91 ? -10.829 -11.108 10.034 1.00 96.88 91 LEU A CA 1
ATOM 721 C C . LEU A 1 91 ? -11.441 -9.883 10.710 1.00 96.88 91 LEU A C 1
ATOM 723 O O . LEU A 1 91 ? -12.662 -9.777 10.763 1.00 96.88 91 LEU A O 1
ATOM 727 N N . VAL A 1 92 ? -10.631 -8.909 11.130 1.00 95.25 92 VAL A N 1
ATOM 728 C CA . VAL A 1 92 ? -11.133 -7.742 11.876 1.00 95.25 92 VAL A CA 1
ATOM 729 C C . VAL A 1 92 ? -12.171 -6.943 11.068 1.00 95.25 92 VAL A C 1
ATOM 731 O O . VAL A 1 92 ? -13.255 -6.677 11.592 1.00 95.25 92 VAL A O 1
ATOM 734 N N . PRO A 1 93 ? -11.963 -6.628 9.770 1.00 94.19 93 PRO A N 1
ATOM 735 C CA . PRO A 1 93 ? -13.019 -6.032 8.949 1.00 94.19 93 PRO A CA 1
ATOM 736 C C . PRO A 1 93 ? -14.289 -6.878 8.803 1.00 94.19 93 PRO A C 1
ATOM 738 O O . PRO A 1 93 ? -15.345 -6.314 8.517 1.00 94.19 93 PRO A O 1
ATOM 741 N N . TYR A 1 94 ? -14.202 -8.207 8.922 1.00 96.69 94 TYR A N 1
ATOM 742 C CA . TYR A 1 94 ? -15.372 -9.087 8.883 1.00 96.69 94 TYR A CA 1
ATOM 743 C C . TYR A 1 94 ? -16.107 -9.059 10.223 1.00 96.69 94 TYR A C 1
ATOM 745 O O . TYR A 1 94 ? -17.322 -8.898 10.208 1.00 96.69 94 TYR A O 1
ATOM 753 N N . MET A 1 95 ? -15.388 -9.075 11.349 1.00 96.19 95 MET A N 1
ATOM 754 C CA . MET A 1 95 ? -15.976 -8.916 12.685 1.00 96.19 95 MET A CA 1
ATOM 755 C C . MET A 1 95 ? -16.742 -7.592 12.811 1.00 96.19 95 MET A C 1
ATOM 757 O O . MET A 1 95 ? -17.864 -7.584 13.295 1.00 96.19 95 MET A O 1
ATOM 761 N N . LYS A 1 96 ? -16.200 -6.482 12.281 1.00 93.00 96 LYS A N 1
ATOM 762 C CA . LYS A 1 96 ? -16.877 -5.163 12.272 1.00 93.00 96 LYS A CA 1
ATOM 763 C C . LYS A 1 96 ? -18.198 -5.144 11.487 1.00 93.00 96 LYS A C 1
ATOM 765 O O . LYS A 1 96 ? -18.989 -4.220 11.650 1.00 93.00 96 LYS A O 1
ATOM 770 N N . LYS A 1 97 ? -18.386 -6.088 10.560 1.00 94.31 97 LYS A N 1
ATOM 771 C CA . LYS A 1 97 ? -19.564 -6.180 9.680 1.00 94.31 97 LYS A CA 1
ATOM 772 C C . LYS A 1 97 ? -20.519 -7.300 10.081 1.00 94.31 97 LYS A C 1
ATOM 774 O O . LYS A 1 97 ? -21.599 -7.391 9.503 1.00 94.31 97 LYS A O 1
ATOM 779 N N . ASP A 1 98 ? -20.121 -8.149 11.021 1.00 94.38 98 ASP A N 1
ATOM 780 C CA . ASP A 1 98 ? -20.986 -9.169 11.586 1.00 94.38 98 ASP A CA 1
ATOM 781 C C . ASP A 1 98 ? -21.940 -8.517 12.593 1.00 94.38 98 ASP A C 1
ATOM 783 O O . ASP A 1 98 ? -21.514 -7.953 13.596 1.00 94.38 98 ASP A O 1
ATOM 787 N N . THR A 1 99 ? -23.244 -8.604 12.334 1.00 92.94 99 THR A N 1
ATOM 788 C CA . THR A 1 99 ? -24.283 -8.050 13.213 1.00 92.94 99 THR A CA 1
ATOM 789 C C . THR A 1 99 ? -24.375 -8.770 14.558 1.00 92.94 99 THR A C 1
ATOM 791 O O . THR A 1 99 ? -25.002 -8.252 15.478 1.00 92.94 99 THR A O 1
ATOM 794 N N . GLN A 1 100 ? -23.780 -9.961 14.684 1.00 93.44 100 GLN A N 1
ATOM 795 C CA . GLN A 1 100 ? -23.749 -10.737 15.926 1.00 93.44 100 GLN A CA 1
ATOM 796 C C . GLN A 1 100 ? -22.573 -10.359 16.841 1.00 93.44 100 GLN A C 1
ATOM 798 O O . GLN A 1 100 ? -22.532 -10.762 18.009 1.00 93.44 100 GLN A O 1
ATOM 803 N N . LEU A 1 101 ? -21.610 -9.584 16.331 1.00 92.50 101 LEU A N 1
ATOM 804 C CA . LEU A 1 101 ? -20.418 -9.178 17.062 1.00 92.50 101 LEU A CA 1
ATOM 805 C C . LEU A 1 101 ? -20.426 -7.680 17.338 1.00 92.50 101 LEU A C 1
ATOM 807 O O . LEU A 1 101 ? -20.761 -6.851 16.498 1.00 92.50 101 LEU A O 1
ATOM 811 N N . THR A 1 102 ? -20.020 -7.326 18.553 1.00 92.12 102 THR A N 1
ATOM 812 C CA . THR A 1 102 ? -19.791 -5.933 18.925 1.00 92.12 102 THR A CA 1
ATOM 813 C C . THR A 1 102 ? -18.347 -5.547 18.614 1.00 92.12 102 THR A C 1
ATOM 815 O O . THR A 1 102 ? -17.442 -6.385 18.637 1.00 92.12 102 THR A O 1
ATOM 818 N N . TYR A 1 103 ? -18.109 -4.254 18.385 1.00 91.75 103 TYR A N 1
ATOM 819 C CA . TYR A 1 103 ? -16.755 -3.701 18.253 1.00 91.75 103 TYR A CA 1
ATOM 820 C C . TYR A 1 103 ? -15.869 -4.049 19.456 1.00 91.75 103 TYR A C 1
ATOM 822 O O . TYR A 1 103 ? -14.701 -4.390 19.285 1.00 91.75 103 TYR A O 1
ATOM 830 N N . GLU A 1 104 ? -16.455 -4.046 20.654 1.00 92.00 104 GLU A N 1
ATOM 831 C CA . GLU A 1 104 ? -15.785 -4.431 21.895 1.00 92.00 104 GLU A CA 1
ATOM 832 C C . GLU A 1 104 ? -15.238 -5.862 21.842 1.00 92.00 104 GLU A C 1
ATOM 834 O O . GLU A 1 104 ? -14.082 -6.092 22.188 1.00 92.00 104 GLU A O 1
ATOM 839 N N . LYS A 1 105 ? -16.033 -6.824 21.352 1.00 93.75 105 LYS A N 1
ATOM 840 C CA . LYS A 1 105 ? -15.590 -8.219 21.221 1.00 93.75 105 LYS A CA 1
ATOM 841 C C . LYS A 1 105 ? -14.431 -8.353 20.238 1.00 93.75 105 LYS A C 1
ATOM 843 O O . LYS A 1 105 ? -13.460 -9.038 20.539 1.00 93.75 105 LYS A O 1
ATOM 848 N N . ALA A 1 106 ? -14.499 -7.667 19.094 1.00 94.88 106 ALA A N 1
ATOM 849 C CA . ALA A 1 106 ? -13.401 -7.662 18.126 1.00 94.88 106 ALA A CA 1
ATOM 850 C C . ALA A 1 106 ? -12.109 -7.087 18.732 1.00 94.88 106 ALA A C 1
ATOM 852 O O . ALA A 1 106 ? -11.019 -7.600 18.482 1.00 94.88 106 ALA A O 1
ATOM 853 N N . ARG A 1 107 ? -12.238 -6.051 19.569 1.00 94.94 107 ARG A N 1
ATOM 854 C CA . ARG A 1 107 ? -11.113 -5.419 20.264 1.00 94.94 107 ARG A CA 1
ATOM 855 C C . ARG A 1 107 ? -10.505 -6.343 21.305 1.00 94.94 107 ARG A C 1
ATOM 857 O O . ARG A 1 107 ? -9.292 -6.513 21.312 1.00 94.94 107 ARG A O 1
ATOM 864 N N . GLN A 1 108 ? -11.331 -6.964 22.141 1.00 95.94 108 GLN A N 1
ATOM 865 C CA . GLN A 1 108 ? -10.880 -7.923 23.151 1.00 95.94 108 GLN A CA 1
ATOM 866 C C . GLN A 1 108 ? -10.174 -9.119 22.511 1.00 95.94 108 GLN A C 1
ATOM 868 O O . GLN A 1 108 ? -9.084 -9.479 22.946 1.00 95.94 108 GLN A O 1
ATOM 873 N N . TRP A 1 109 ? -10.743 -9.669 21.435 1.00 96.62 109 TRP A N 1
ATOM 874 C CA . TRP A 1 109 ? -10.123 -10.756 20.680 1.00 96.62 109 TRP A CA 1
ATOM 875 C C . TRP A 1 109 ? -8.745 -10.359 20.138 1.00 96.62 109 TRP A C 1
ATOM 877 O O . TRP A 1 109 ? -7.763 -11.073 20.328 1.00 96.62 109 TRP A O 1
ATOM 887 N N . LEU A 1 110 ? -8.639 -9.183 19.510 1.00 96.62 110 LEU A N 1
ATOM 888 C CA . LEU A 1 110 ? -7.371 -8.715 18.954 1.00 96.62 110 LEU A CA 1
ATOM 889 C C . LEU A 1 110 ? -6.341 -8.386 20.045 1.00 96.62 110 LEU A C 1
ATOM 891 O O . LEU A 1 110 ? -5.148 -8.599 19.845 1.00 96.62 110 LEU A O 1
ATOM 895 N N . GLN A 1 111 ? -6.787 -7.876 21.193 1.00 96.38 111 GLN A N 1
ATOM 896 C CA .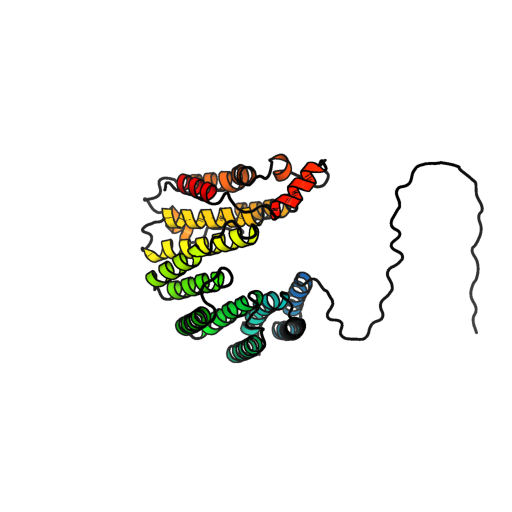 GLN A 1 111 ? -5.930 -7.580 22.340 1.00 96.38 111 GLN A CA 1
ATOM 897 C C . GLN A 1 111 ? -5.357 -8.863 22.952 1.00 96.38 111 GLN A C 1
ATOM 899 O O . GLN A 1 111 ? -4.164 -8.904 23.255 1.00 96.38 111 GLN A O 1
ATOM 904 N N . ASP A 1 112 ? -6.183 -9.902 23.096 1.00 97.12 112 ASP A N 1
ATOM 905 C CA . ASP A 1 112 ? -5.747 -11.232 23.528 1.00 97.12 112 ASP A CA 1
ATOM 906 C C . ASP A 1 112 ? -4.746 -11.837 22.537 1.00 97.12 112 ASP A C 1
ATOM 908 O O . ASP A 1 112 ? -3.670 -12.282 22.940 1.00 97.12 112 ASP A O 1
ATOM 912 N N . LEU A 1 113 ? -5.046 -11.771 21.234 1.00 96.31 113 LEU A N 1
ATOM 913 C CA . LEU A 1 113 ? -4.130 -12.229 20.193 1.00 96.31 113 LEU A CA 1
ATOM 914 C C . LEU A 1 113 ? -2.769 -11.538 20.325 1.00 96.31 113 LEU A C 1
ATOM 916 O O . LEU A 1 113 ? -1.750 -12.220 20.374 1.00 96.31 113 LEU A O 1
ATOM 920 N N . ILE A 1 114 ? -2.748 -10.202 20.414 1.00 95.38 114 ILE A N 1
ATOM 921 C CA . ILE A 1 114 ? -1.512 -9.419 20.562 1.00 95.38 114 ILE A CA 1
ATOM 922 C C . ILE A 1 114 ? -0.732 -9.837 21.810 1.00 95.38 114 ILE A C 1
ATOM 924 O O . ILE A 1 114 ? 0.483 -9.998 21.728 1.00 95.38 114 ILE A O 1
ATOM 928 N N . GLY A 1 115 ? -1.413 -10.076 22.934 1.00 95.00 115 GLY A N 1
ATOM 929 C CA . GLY A 1 115 ? -0.781 -10.550 24.169 1.00 95.00 115 GLY A CA 1
ATOM 930 C C . GLY A 1 115 ? -0.082 -11.908 24.035 1.00 95.00 115 GLY A C 1
ATOM 931 O O . GLY A 1 115 ? 0.805 -12.221 24.827 1.00 95.00 115 GLY A O 1
ATOM 932 N N . ARG A 1 116 ? -0.444 -12.701 23.019 1.00 95.12 116 ARG A N 1
ATOM 933 C CA . ARG A 1 116 ? 0.156 -14.007 22.710 1.00 95.12 116 ARG A CA 1
ATOM 934 C C . ARG A 1 116 ? 1.224 -13.953 21.609 1.00 95.12 116 ARG A C 1
ATOM 936 O O . ARG A 1 116 ? 1.873 -14.970 21.356 1.00 95.12 116 ARG A O 1
ATOM 943 N N . LEU A 1 117 ? 1.422 -12.810 20.944 1.00 92.50 117 LEU A N 1
ATOM 944 C CA . LEU A 1 117 ? 2.412 -12.666 19.871 1.00 92.50 117 LEU A CA 1
ATOM 945 C C . LEU A 1 117 ? 3.841 -12.561 20.430 1.00 92.50 117 LEU A C 1
ATOM 947 O O . LEU A 1 117 ? 4.059 -11.970 21.489 1.00 92.50 117 LEU A O 1
ATOM 951 N N . PRO A 1 118 ? 4.851 -13.090 19.716 1.00 85.44 118 PRO A N 1
ATOM 952 C CA . PRO A 1 118 ? 6.240 -12.882 20.096 1.00 85.44 118 PRO A CA 1
ATOM 953 C C . PRO A 1 118 ? 6.632 -11.414 19.870 1.00 85.44 118 PRO A C 1
ATOM 955 O O . PRO A 1 118 ? 6.679 -10.945 18.736 1.00 85.44 118 PRO A O 1
ATOM 958 N N . VAL A 1 119 ? 6.961 -10.708 20.956 1.00 79.69 119 VAL A N 1
ATOM 959 C CA . VAL A 1 119 ? 7.325 -9.273 20.951 1.00 79.69 119 VAL A CA 1
ATOM 960 C C . VAL A 1 119 ? 8.566 -8.983 20.093 1.00 79.69 119 VAL A C 1
ATOM 962 O O . VAL A 1 119 ? 8.721 -7.893 19.554 1.00 79.69 119 VAL A O 1
ATOM 965 N N . THR A 1 120 ? 9.455 -9.964 19.939 1.00 77.38 120 THR A N 1
ATOM 966 C CA . THR A 1 120 ? 10.726 -9.809 19.220 1.00 77.38 120 THR A CA 1
ATOM 967 C C . THR A 1 120 ? 10.624 -9.989 17.708 1.00 77.38 120 THR A C 1
ATOM 969 O O . THR A 1 120 ? 11.620 -9.762 17.026 1.00 77.38 120 THR A O 1
ATOM 972 N N . ASP A 1 121 ? 9.477 -10.419 17.173 1.00 84.50 121 ASP A N 1
ATOM 973 C CA . ASP A 1 121 ? 9.327 -10.689 15.742 1.00 84.50 121 ASP A CA 1
ATOM 974 C C . ASP A 1 121 ? 8.711 -9.475 15.016 1.00 84.50 121 ASP A C 1
ATOM 976 O O . ASP A 1 121 ? 7.519 -9.182 15.187 1.00 84.50 121 ASP A O 1
ATOM 980 N N . PRO A 1 122 ? 9.488 -8.786 14.154 1.00 83.50 122 PRO A N 1
ATOM 981 C CA . PRO A 1 122 ? 9.028 -7.596 13.447 1.00 83.50 122 PRO A CA 1
ATOM 982 C C . PRO A 1 122 ? 7.809 -7.836 12.555 1.00 83.50 122 PRO A C 1
ATOM 984 O O . PRO A 1 122 ? 7.061 -6.906 12.243 1.00 83.50 122 PRO A O 1
ATOM 987 N N . TYR A 1 123 ? 7.592 -9.080 12.123 1.00 82.81 123 TYR A N 1
ATOM 988 C CA . TYR A 1 123 ? 6.513 -9.409 11.212 1.00 82.81 123 TYR A CA 1
ATOM 989 C C . TYR A 1 123 ? 5.138 -9.152 11.843 1.00 82.81 123 TYR A C 1
ATOM 991 O O . TYR A 1 123 ? 4.237 -8.609 11.193 1.00 82.81 123 TYR A O 1
ATOM 999 N N . PHE A 1 124 ? 4.981 -9.500 13.121 1.00 88.50 124 PHE A N 1
ATOM 1000 C CA . PHE A 1 124 ? 3.709 -9.382 13.830 1.00 88.50 124 PHE A CA 1
ATOM 1001 C C . PHE A 1 124 ? 3.405 -7.960 14.304 1.00 88.50 124 PHE A C 1
ATOM 1003 O O . PHE A 1 124 ? 2.253 -7.665 14.625 1.00 88.50 124 PHE A O 1
ATOM 1010 N N . LEU A 1 125 ? 4.375 -7.041 14.245 1.00 90.38 125 LEU A N 1
ATOM 1011 C CA . LEU A 1 125 ? 4.172 -5.643 14.636 1.00 90.38 125 LEU A CA 1
ATOM 1012 C C . LEU A 1 125 ? 3.028 -4.983 13.855 1.00 90.38 125 LEU A C 1
ATOM 1014 O O . LEU A 1 125 ? 2.302 -4.152 14.395 1.00 90.38 125 LEU A O 1
ATOM 1018 N N . ASN A 1 126 ? 2.798 -5.387 12.603 1.00 90.56 126 ASN A N 1
ATOM 1019 C CA . ASN A 1 126 ? 1.710 -4.852 11.778 1.00 90.56 126 ASN A CA 1
ATOM 1020 C C . ASN A 1 126 ? 0.304 -5.139 12.336 1.00 90.56 126 ASN A C 1
ATOM 1022 O O . ASN A 1 126 ? -0.640 -4.433 11.977 1.00 90.56 126 ASN A O 1
ATOM 1026 N N . VAL A 1 127 ? 0.143 -6.111 13.241 1.00 94.38 127 VAL A N 1
ATOM 1027 C CA . VAL A 1 127 ? -1.133 -6.338 13.942 1.00 94.38 127 VAL A CA 1
ATOM 1028 C C . VAL A 1 127 ? -1.532 -5.107 14.768 1.00 94.38 127 VAL A C 1
ATOM 1030 O O . VAL A 1 127 ? -2.714 -4.764 14.823 1.00 94.38 127 VAL A O 1
ATOM 1033 N N . HIS A 1 128 ? -0.562 -4.360 15.306 1.00 95.38 128 HIS A N 1
ATOM 1034 C CA . HIS A 1 128 ? -0.817 -3.126 16.057 1.00 95.38 128 HIS A CA 1
ATOM 1035 C C . HIS A 1 128 ? -1.434 -2.011 15.200 1.00 95.38 128 HIS A C 1
ATOM 1037 O O . HIS A 1 128 ? -2.184 -1.189 15.722 1.00 95.38 128 HIS A O 1
ATOM 1043 N N . ILE A 1 129 ? -1.195 -1.994 13.882 1.00 95.19 129 ILE A N 1
ATOM 1044 C CA . ILE A 1 129 ? -1.881 -1.060 12.972 1.00 95.19 129 ILE A CA 1
ATOM 1045 C C . ILE A 1 129 ? -3.374 -1.392 12.916 1.00 95.19 129 ILE A C 1
ATOM 1047 O O . ILE A 1 129 ? -4.199 -0.487 12.998 1.00 95.19 129 ILE A O 1
ATOM 1051 N N . THR A 1 130 ? -3.721 -2.680 12.836 1.00 95.44 130 THR A N 1
ATOM 1052 C CA . THR A 1 130 ? -5.123 -3.130 12.846 1.00 95.44 130 THR A CA 1
ATOM 1053 C C . THR A 1 130 ? -5.803 -2.796 14.171 1.00 95.44 130 THR A C 1
ATOM 1055 O O . THR A 1 130 ? -6.952 -2.357 14.172 1.00 95.44 130 THR A O 1
ATOM 1058 N N . MET A 1 131 ? -5.093 -2.936 15.297 1.00 96.94 131 MET A N 1
ATOM 1059 C CA . MET A 1 131 ? -5.612 -2.511 16.601 1.00 96.94 131 MET A CA 1
ATOM 1060 C C . MET A 1 131 ? -5.875 -1.005 16.636 1.00 96.94 131 MET A C 1
ATOM 1062 O O . MET A 1 131 ? -6.953 -0.579 17.038 1.00 96.94 131 MET A O 1
ATOM 1066 N N . ALA A 1 132 ? -4.939 -0.190 16.150 1.00 97.00 132 ALA A N 1
ATOM 1067 C CA . ALA A 1 132 ? -5.126 1.254 16.108 1.00 97.00 132 ALA A CA 1
ATOM 1068 C C . ALA A 1 132 ? -6.301 1.674 15.201 1.00 97.00 132 ALA A C 1
ATOM 1070 O O . ALA A 1 132 ? -7.082 2.544 15.570 1.00 97.00 132 ALA A O 1
ATOM 1071 N N . GLU A 1 133 ? -6.484 1.027 14.045 1.00 94.69 133 GLU A N 1
ATOM 1072 C CA . GLU A 1 133 ? -7.654 1.240 13.173 1.00 94.69 133 GLU A CA 1
ATOM 1073 C C . GLU A 1 133 ? -8.981 0.823 13.827 1.00 94.69 133 GLU A C 1
ATOM 1075 O O . GLU A 1 133 ? -10.042 1.347 13.480 1.00 94.69 133 GLU A O 1
ATOM 1080 N N . LEU A 1 134 ? -8.947 -0.144 14.745 1.00 94.19 134 LEU A N 1
ATOM 1081 C CA . LEU A 1 134 ? -10.120 -0.536 15.514 1.00 94.19 134 LEU A CA 1
ATOM 1082 C C . LEU A 1 134 ? -10.431 0.494 16.607 1.00 94.19 134 LEU A C 1
ATOM 1084 O O . LEU A 1 134 ? -11.585 0.893 16.739 1.00 94.19 134 LEU A O 1
ATOM 1088 N N . LEU A 1 135 ? -9.405 0.975 17.315 1.00 95.88 135 LEU A N 1
ATOM 1089 C CA . LEU A 1 135 ? -9.520 2.029 18.328 1.00 95.88 135 LEU A CA 1
ATOM 1090 C C . LEU A 1 135 ? -9.959 3.375 17.742 1.00 95.88 135 LEU A C 1
ATOM 1092 O O . LEU A 1 135 ? -10.643 4.130 18.426 1.00 95.88 135 LEU A O 1
ATOM 1096 N N . GLU A 1 136 ? -9.636 3.660 16.477 1.00 95.12 136 GLU A N 1
ATOM 1097 C CA . GLU A 1 136 ? -10.079 4.882 15.789 1.00 95.12 136 GLU A CA 1
ATOM 1098 C C . GLU A 1 136 ? -11.609 5.042 15.820 1.00 95.12 136 GLU A C 1
ATOM 1100 O O . GLU A 1 136 ? -12.106 6.163 15.900 1.00 95.12 136 GLU A O 1
ATOM 1105 N N . VAL A 1 137 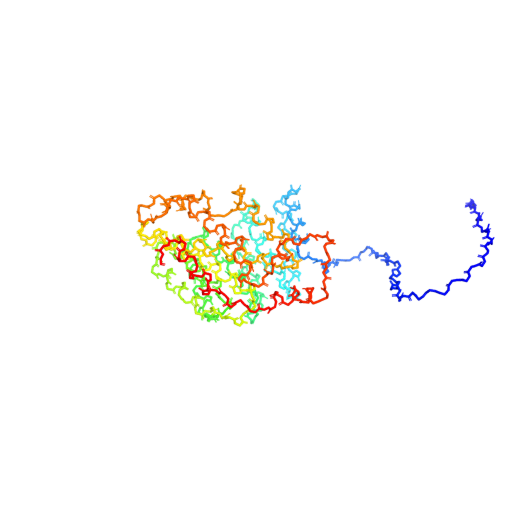? -12.364 3.936 15.820 1.00 90.94 137 VAL A N 1
ATOM 1106 C CA . VAL A 1 137 ? -13.837 3.952 15.893 1.00 90.94 137 VAL A CA 1
ATOM 1107 C C . VAL A 1 137 ? -14.341 4.591 17.193 1.00 90.94 137 VAL A C 1
ATOM 1109 O O . VAL A 1 137 ? -15.409 5.195 17.207 1.00 90.94 137 VAL A O 1
ATOM 1112 N N . GLU A 1 138 ? -13.571 4.483 18.274 1.00 91.00 138 GLU A N 1
ATOM 1113 C CA . GLU A 1 138 ? -13.880 5.094 19.570 1.00 91.00 138 GLU A CA 1
ATOM 1114 C C . GLU A 1 138 ? -13.341 6.523 19.710 1.00 91.00 138 GLU A C 1
ATOM 1116 O O . GLU A 1 138 ? -13.626 7.194 20.702 1.00 91.00 138 GLU A O 1
ATOM 1121 N N . GLY A 1 139 ? -12.536 6.972 18.749 1.00 95.31 139 GLY A N 1
ATOM 1122 C CA . GLY A 1 139 ? -11.899 8.278 18.740 1.00 95.31 139 GLY A CA 1
ATOM 1123 C C . GLY A 1 139 ? -10.466 8.207 18.227 1.00 95.31 139 GLY A C 1
ATOM 1124 O O . GLY A 1 139 ? -9.658 7.392 18.678 1.00 95.31 139 GLY A O 1
ATOM 1125 N N . THR A 1 140 ? -10.126 9.117 17.316 1.00 96.88 140 THR A N 1
ATOM 1126 C CA . THR A 1 140 ? -8.781 9.218 16.734 1.00 96.88 140 THR A CA 1
ATOM 1127 C C . THR A 1 140 ? -7.695 9.422 17.799 1.00 96.88 140 THR A C 1
ATOM 1129 O O . THR A 1 140 ? -6.607 8.869 17.655 1.00 96.88 140 THR A O 1
ATOM 1132 N N . ASP A 1 141 ? -8.000 10.115 18.905 1.00 97.44 141 ASP A N 1
ATOM 1133 C CA . ASP A 1 141 ? -7.067 10.313 20.025 1.00 97.44 141 ASP A CA 1
ATOM 1134 C C . ASP A 1 141 ? -6.601 8.992 20.644 1.00 97.44 141 ASP A C 1
ATOM 1136 O O . ASP A 1 141 ? -5.411 8.822 20.905 1.00 97.44 141 ASP A O 1
ATOM 1140 N N . LYS A 1 142 ? -7.506 8.016 20.804 1.00 97.25 142 LYS A N 1
ATOM 1141 C CA . LYS A 1 142 ? -7.162 6.700 21.363 1.00 97.25 142 LYS A CA 1
ATOM 1142 C C . LYS A 1 142 ? -6.232 5.922 20.436 1.00 97.25 142 LYS A C 1
ATOM 1144 O O . LYS A 1 142 ? -5.291 5.276 20.891 1.00 97.25 142 LYS A O 1
ATOM 1149 N N . ALA A 1 143 ? -6.480 5.992 19.128 1.00 97.69 143 ALA A N 1
ATOM 1150 C CA . ALA A 1 143 ? -5.626 5.356 18.129 1.00 97.69 143 ALA A CA 1
ATOM 1151 C C . ALA A 1 143 ? -4.220 5.984 18.097 1.00 97.69 143 ALA A C 1
ATOM 1153 O O . ALA A 1 143 ? -3.220 5.269 17.986 1.00 97.69 143 ALA A O 1
ATOM 1154 N N . ILE A 1 144 ? -4.141 7.311 18.237 1.00 98.25 144 ILE A N 1
ATOM 1155 C CA . ILE A 1 144 ? -2.884 8.062 18.347 1.00 98.25 144 ILE A CA 1
ATOM 1156 C C . ILE A 1 144 ? -2.131 7.678 19.620 1.00 98.25 144 ILE A C 1
ATOM 1158 O O . ILE A 1 144 ? -0.950 7.343 19.542 1.00 98.25 144 ILE A O 1
ATOM 1162 N N . GLU A 1 145 ? -2.795 7.702 20.777 1.00 98.00 145 GLU A N 1
ATOM 1163 C CA . GLU A 1 145 ? -2.201 7.337 22.066 1.00 98.00 145 GLU A CA 1
ATOM 1164 C C . GLU A 1 145 ? -1.614 5.923 22.018 1.00 98.00 145 GLU A C 1
ATOM 1166 O O . GLU A 1 145 ? -0.450 5.716 22.372 1.00 98.00 145 GLU A O 1
ATOM 1171 N N . TYR A 1 146 ? -2.382 4.974 21.479 1.00 97.69 146 TYR A N 1
ATOM 1172 C CA . TYR A 1 146 ? -1.956 3.592 21.312 1.00 97.69 146 TYR A CA 1
ATOM 1173 C C . TYR A 1 146 ? -0.693 3.466 20.452 1.00 97.69 146 TYR A C 1
ATOM 1175 O O . TYR A 1 146 ? 0.287 2.851 20.876 1.00 97.69 146 TYR A O 1
ATOM 1183 N N . LEU A 1 147 ? -0.677 4.069 19.255 1.00 97.31 147 LEU A N 1
ATOM 1184 C CA . LEU A 1 147 ? 0.489 3.992 18.368 1.00 97.31 147 LEU A CA 1
ATOM 1185 C C . LEU A 1 147 ? 1.705 4.730 18.929 1.00 97.31 147 LEU A C 1
ATOM 1187 O O . LEU A 1 147 ? 2.828 4.269 18.734 1.00 97.31 147 LEU A O 1
ATOM 1191 N N . LYS A 1 148 ? 1.509 5.845 19.641 1.00 97.12 148 LYS A N 1
ATOM 1192 C CA . LYS A 1 148 ? 2.605 6.551 20.315 1.00 97.12 148 LYS A CA 1
ATOM 1193 C C . LYS A 1 148 ? 3.247 5.683 21.382 1.00 97.12 148 LYS A C 1
ATOM 1195 O O . LYS A 1 148 ? 4.468 5.569 21.387 1.00 97.12 148 LYS A O 1
ATOM 1200 N N . LYS A 1 149 ? 2.439 5.059 22.244 1.00 96.25 149 LYS A N 1
ATOM 1201 C CA . LYS A 1 149 ? 2.937 4.141 23.271 1.00 96.25 149 LYS A CA 1
ATOM 1202 C C . LYS A 1 149 ? 3.697 2.975 22.636 1.00 96.25 149 LYS A C 1
ATOM 1204 O O . LYS A 1 149 ? 4.838 2.714 22.999 1.00 96.25 149 LYS A O 1
ATOM 1209 N N . PHE A 1 150 ? 3.115 2.351 21.612 1.00 94.75 150 PHE A N 1
ATOM 1210 C CA . PHE A 1 150 ? 3.763 1.268 20.873 1.00 94.75 150 PHE A CA 1
ATOM 1211 C C . PHE A 1 150 ? 5.130 1.683 20.293 1.00 94.75 150 PHE A C 1
ATOM 1213 O O . PHE A 1 150 ? 6.119 0.968 20.456 1.00 94.75 150 PHE A O 1
ATOM 1220 N N . LEU A 1 151 ? 5.209 2.855 19.652 1.00 94.12 151 LEU A N 1
ATOM 1221 C CA . LEU A 1 151 ? 6.448 3.374 19.061 1.00 94.12 151 LEU A CA 1
ATOM 1222 C C . LEU A 1 151 ? 7.498 3.784 20.103 1.00 94.12 151 LEU A C 1
ATOM 1224 O O . LEU A 1 151 ? 8.690 3.709 19.811 1.00 94.12 151 LEU A O 1
ATOM 1228 N N . GLN A 1 152 ? 7.084 4.203 21.302 1.00 93.31 152 GLN A N 1
ATOM 1229 C CA . GLN A 1 152 ? 8.000 4.453 22.421 1.00 93.31 152 GLN A CA 1
ATOM 1230 C C . GLN A 1 152 ? 8.650 3.156 22.915 1.00 93.31 152 GLN A C 1
ATOM 1232 O O . GLN A 1 152 ? 9.831 3.160 23.247 1.00 93.31 152 GLN A O 1
ATOM 1237 N N . GLU A 1 153 ? 7.901 2.053 22.922 1.00 91.75 153 GLU A N 1
ATOM 1238 C CA . GLU A 1 153 ? 8.379 0.742 23.377 1.00 91.75 153 GLU A CA 1
ATOM 1239 C C . GLU A 1 153 ? 9.257 0.023 22.335 1.00 91.75 153 GLU A C 1
ATOM 1241 O O . GLU A 1 153 ? 10.183 -0.690 22.710 1.00 91.75 153 GLU A O 1
ATOM 1246 N N . HIS A 1 154 ? 8.998 0.216 21.034 1.00 89.25 154 HIS A N 1
ATOM 1247 C CA . HIS A 1 154 ? 9.662 -0.540 19.954 1.00 89.25 154 HIS A CA 1
ATOM 1248 C C . HIS A 1 154 ? 10.712 0.259 19.170 1.00 89.25 154 HIS A C 1
ATOM 1250 O O . HIS A 1 154 ? 11.403 -0.316 18.332 1.00 89.25 154 HIS A O 1
ATOM 1256 N N . LEU A 1 155 ? 10.844 1.557 19.466 1.00 85.50 155 LEU A N 1
ATOM 1257 C CA . LEU A 1 155 ? 11.657 2.554 18.762 1.00 85.50 155 LEU A CA 1
ATOM 1258 C C . LEU A 1 155 ? 11.355 2.664 17.242 1.00 85.50 155 LEU A C 1
ATOM 1260 O O . LEU A 1 155 ? 10.985 1.702 16.562 1.00 85.50 155 LEU A O 1
ATOM 1264 N N . PRO A 1 156 ? 11.490 3.861 16.646 1.00 88.12 156 PRO A N 1
ATOM 1265 C CA . PRO A 1 156 ? 11.412 4.009 15.195 1.00 88.12 156 PRO A CA 1
ATOM 1266 C C . PRO A 1 156 ? 12.464 3.150 14.475 1.00 88.12 156 PRO A C 1
ATOM 1268 O O . PRO A 1 156 ? 13.640 3.181 14.829 1.00 88.12 156 PRO A O 1
ATOM 1271 N N . SER A 1 157 ? 12.036 2.394 13.463 1.00 90.81 157 SER A N 1
ATOM 1272 C CA . SER A 1 157 ? 12.878 1.554 12.607 1.00 90.81 157 SER A CA 1
ATOM 1273 C C . SER A 1 157 ? 12.204 1.301 11.252 1.00 90.81 157 SER A C 1
ATOM 1275 O O . SER A 1 157 ? 11.041 1.654 11.032 1.00 90.81 157 SER A O 1
ATOM 1277 N N . ALA A 1 158 ? 12.902 0.624 10.334 1.00 89.69 158 ALA A N 1
ATOM 1278 C CA . ALA A 1 158 ? 12.316 0.190 9.063 1.00 89.69 158 ALA A CA 1
ATOM 1279 C C . ALA A 1 158 ? 11.129 -0.783 9.234 1.00 89.69 158 ALA A C 1
ATOM 1281 O O . ALA A 1 158 ? 10.336 -0.946 8.300 1.00 89.69 158 ALA A O 1
ATOM 1282 N N . ASP A 1 159 ? 10.999 -1.434 10.393 1.00 90.44 159 ASP A N 1
ATOM 1283 C CA . ASP A 1 159 ? 9.904 -2.359 10.693 1.00 90.44 159 ASP A CA 1
ATOM 1284 C C . ASP A 1 159 ? 8.683 -1.646 11.292 1.00 90.44 159 ASP A C 1
ATOM 1286 O O . ASP A 1 159 ? 7.552 -2.061 11.045 1.00 90.44 159 ASP A O 1
ATOM 1290 N N . THR A 1 160 ? 8.884 -0.517 11.983 1.00 93.56 160 THR A N 1
ATOM 1291 C CA . THR A 1 160 ? 7.802 0.341 12.508 1.00 93.56 160 THR A CA 1
ATOM 1292 C C . THR A 1 160 ? 7.417 1.483 11.559 1.00 93.56 160 THR A C 1
ATOM 1294 O O . THR A 1 160 ? 6.569 2.322 11.868 1.00 93.56 160 THR A O 1
ATOM 1297 N N . TYR A 1 161 ? 7.985 1.495 10.350 1.00 95.81 161 TYR A N 1
ATOM 1298 C CA . TYR A 1 161 ? 7.723 2.494 9.318 1.00 95.81 161 TYR A CA 1
ATOM 1299 C C . TYR A 1 161 ? 6.225 2.710 9.039 1.00 95.81 161 TYR A C 1
ATOM 1301 O O . TYR A 1 161 ? 5.749 3.845 8.974 1.00 95.81 161 TYR A O 1
ATOM 1309 N N . TYR A 1 162 ? 5.453 1.630 8.882 1.00 95.56 162 TYR A N 1
ATOM 1310 C CA . TYR A 1 162 ? 4.025 1.747 8.577 1.00 95.56 162 TYR A CA 1
ATOM 1311 C C . TYR A 1 162 ? 3.212 2.289 9.759 1.00 95.56 162 TYR A C 1
ATOM 1313 O O . TYR A 1 162 ? 2.179 2.923 9.534 1.00 95.56 162 TYR A O 1
ATOM 1321 N N . HIS A 1 163 ? 3.687 2.108 10.994 1.00 96.81 163 HIS A N 1
ATOM 1322 C CA . HIS A 1 163 ? 3.098 2.707 12.193 1.00 96.81 163 HIS A CA 1
ATOM 1323 C C . HIS A 1 163 ? 3.327 4.214 12.216 1.00 96.81 163 HIS A C 1
ATOM 1325 O O . HIS A 1 163 ? 2.384 4.944 12.504 1.00 96.81 163 HIS A O 1
ATOM 1331 N N . LEU A 1 164 ? 4.518 4.689 11.828 1.00 97.56 164 LEU A N 1
ATOM 1332 C CA . LEU A 1 164 ? 4.794 6.125 11.674 1.00 97.56 164 LEU A CA 1
ATOM 1333 C C . LEU A 1 164 ? 3.874 6.761 10.626 1.00 97.56 164 LEU A C 1
ATOM 1335 O O . LEU A 1 164 ? 3.260 7.791 10.898 1.00 97.56 164 LEU A O 1
ATOM 1339 N N . ILE A 1 165 ? 3.713 6.124 9.456 1.00 98.00 165 ILE A N 1
ATOM 1340 C CA . ILE A 1 165 ? 2.783 6.632 8.435 1.00 98.00 165 ILE A CA 1
ATOM 1341 C C . ILE A 1 165 ? 1.347 6.640 8.958 1.00 98.00 165 ILE A C 1
ATOM 1343 O O . ILE A 1 165 ? 0.622 7.612 8.762 1.00 98.00 165 ILE A O 1
ATOM 1347 N N . ARG A 1 166 ? 0.921 5.572 9.641 1.00 97.69 166 ARG A N 1
ATOM 1348 C CA . ARG A 1 166 ? -0.439 5.506 10.178 1.00 97.69 166 ARG A CA 1
ATOM 1349 C C . ARG A 1 166 ? -0.688 6.577 11.236 1.00 97.69 166 ARG A C 1
ATOM 1351 O O . ARG A 1 166 ? -1.756 7.181 11.241 1.00 97.69 166 ARG A O 1
ATOM 1358 N N . LEU A 1 167 ? 0.290 6.820 12.101 1.00 97.69 167 LEU A N 1
ATOM 1359 C CA . LEU A 1 167 ? 0.228 7.870 13.105 1.00 97.69 167 LEU A CA 1
ATOM 1360 C C . LEU A 1 167 ? 0.126 9.253 12.447 1.00 97.69 167 LEU A C 1
ATOM 1362 O O . LEU A 1 167 ? -0.724 10.047 12.845 1.00 97.69 167 LEU A O 1
ATOM 1366 N N . ALA A 1 168 ? 0.904 9.509 11.389 1.00 97.94 168 ALA A N 1
ATOM 1367 C CA . ALA A 1 168 ? 0.773 10.723 10.585 1.00 97.94 168 ALA A CA 1
ATOM 1368 C C . ALA A 1 168 ? -0.638 10.861 9.982 1.00 97.94 168 ALA A C 1
ATOM 1370 O O . ALA A 1 168 ? -1.244 11.924 10.076 1.00 97.94 168 ALA A O 1
ATOM 1371 N N . ASP A 1 169 ? -1.199 9.783 9.424 1.00 97.62 169 ASP A N 1
ATOM 1372 C CA . ASP A 1 169 ? -2.553 9.791 8.859 1.00 97.62 169 ASP A CA 1
ATOM 1373 C C . ASP A 1 169 ? -3.636 10.099 9.910 1.00 97.62 169 ASP A C 1
ATOM 1375 O O . ASP A 1 169 ? -4.631 10.748 9.582 1.00 97.62 169 ASP A O 1
ATOM 1379 N N . PHE A 1 170 ? -3.475 9.646 11.159 1.00 97.94 170 PHE A N 1
ATOM 1380 C CA . PHE A 1 170 ? -4.408 9.971 12.243 1.00 97.94 170 PHE A CA 1
ATOM 1381 C C . PHE A 1 170 ? -4.303 11.432 12.683 1.00 97.94 170 PHE A C 1
ATOM 1383 O O . PHE A 1 170 ? -5.332 12.097 12.787 1.00 97.94 170 PHE A O 1
ATOM 1390 N N . TYR A 1 171 ? -3.089 11.962 12.855 1.00 97.62 171 TYR A N 1
ATOM 1391 C CA . TYR A 1 171 ? -2.894 13.389 13.136 1.00 97.62 171 TYR A CA 1
ATOM 1392 C C . TYR A 1 171 ? -3.488 14.271 12.038 1.00 97.62 171 TYR A C 1
ATOM 1394 O O . TYR A 1 171 ? -4.164 15.260 12.320 1.00 97.62 171 TYR A O 1
ATOM 1402 N N . ARG A 1 172 ? -3.327 13.856 10.780 1.00 95.44 172 ARG A N 1
ATOM 1403 C CA . ARG A 1 172 ? -3.917 14.534 9.630 1.00 95.44 172 ARG A CA 1
ATOM 1404 C C . ARG A 1 172 ? -5.440 14.586 9.727 1.00 95.44 172 ARG A C 1
ATOM 1406 O O . ARG A 1 172 ? -6.024 15.648 9.549 1.00 95.44 172 ARG A O 1
ATOM 1413 N N . LYS A 1 173 ? -6.089 13.465 10.063 1.00 94.12 173 LYS A N 1
ATOM 1414 C CA . LYS A 1 173 ? -7.551 13.402 10.256 1.00 94.12 173 LYS A CA 1
ATOM 1415 C C . LYS A 1 173 ? -8.054 14.325 11.373 1.00 94.12 173 LYS A C 1
ATOM 1417 O O . LYS A 1 173 ? -9.202 14.749 11.310 1.00 94.12 173 LYS A O 1
ATOM 1422 N N . GLN A 1 174 ? -7.222 14.641 12.365 1.00 95.00 174 GLN A N 1
ATOM 1423 C CA . GLN A 1 174 ? -7.534 15.625 13.410 1.00 95.00 174 GLN A CA 1
ATOM 1424 C C . GLN A 1 174 ? -7.238 17.076 13.005 1.00 95.00 174 GLN A C 1
ATOM 1426 O O . GLN A 1 174 ? -7.544 17.994 13.760 1.00 95.00 174 GLN A O 1
ATOM 1431 N N . GLY A 1 175 ? -6.634 17.301 11.836 1.00 93.56 175 GLY A N 1
ATOM 1432 C CA . GLY A 1 175 ? -6.183 18.621 11.400 1.00 93.56 175 GLY A CA 1
ATOM 1433 C C . GLY A 1 175 ? -4.835 19.055 11.989 1.00 93.56 175 GLY A C 1
ATOM 1434 O O . GLY A 1 175 ? -4.420 20.190 11.759 1.00 93.56 175 GLY A O 1
ATOM 1435 N N . ASP A 1 176 ? -4.107 18.183 12.700 1.00 95.88 176 ASP A N 1
ATOM 1436 C CA . ASP A 1 176 ? -2.749 18.479 13.178 1.00 95.88 176 ASP A CA 1
ATOM 1437 C C . ASP A 1 176 ? -1.714 18.201 12.076 1.00 95.88 176 ASP A C 1
ATOM 1439 O O . ASP A 1 176 ? -1.001 17.189 12.020 1.00 95.88 176 ASP A O 1
ATOM 1443 N N . LEU A 1 177 ? -1.644 19.145 11.145 1.00 94.06 177 LEU A N 1
ATOM 1444 C CA . LEU A 1 177 ? -0.774 19.087 9.972 1.00 94.06 177 LEU A CA 1
ATOM 1445 C C . LEU A 1 177 ? 0.713 19.176 10.357 1.00 94.06 177 LEU A C 1
ATOM 1447 O O . LEU A 1 177 ? 1.572 18.625 9.663 1.00 94.06 177 LEU A O 1
ATOM 1451 N N . LYS A 1 178 ? 1.030 19.814 11.494 1.00 95.25 178 LYS A N 1
ATOM 1452 C CA . LYS A 1 178 ? 2.401 19.919 12.008 1.00 95.25 178 LYS A CA 1
ATOM 1453 C C . LYS A 1 178 ? 2.913 18.554 12.458 1.00 95.25 178 LYS A C 1
ATOM 1455 O O . LYS A 1 178 ? 4.012 18.164 12.060 1.00 95.25 178 LYS A O 1
ATOM 1460 N N . GLN A 1 179 ? 2.128 17.819 13.248 1.00 97.19 179 GLN A N 1
ATOM 1461 C CA . GLN A 1 179 ? 2.505 16.464 13.659 1.00 97.19 179 GLN A CA 1
ATOM 1462 C C . GLN A 1 179 ? 2.496 15.493 12.486 1.00 97.19 179 GLN A C 1
ATOM 1464 O O . GLN A 1 179 ? 3.412 14.681 12.370 1.00 97.19 179 GLN A O 1
ATOM 1469 N N . THR A 1 180 ? 1.539 15.631 11.565 1.00 96.88 180 THR A N 1
ATOM 1470 C CA . THR A 1 180 ? 1.532 14.861 10.312 1.00 96.88 180 THR A CA 1
ATOM 1471 C C . THR A 1 180 ? 2.873 14.986 9.589 1.00 96.88 180 THR A C 1
ATOM 1473 O O . THR A 1 180 ? 3.524 13.978 9.317 1.00 96.88 180 THR A O 1
ATOM 1476 N N . LYS A 1 181 ? 3.336 16.221 9.348 1.00 96.31 181 LYS A N 1
ATOM 1477 C CA . LYS A 1 181 ? 4.629 16.482 8.704 1.00 96.31 181 LYS A CA 1
ATOM 1478 C C . LYS A 1 181 ? 5.794 15.878 9.491 1.00 96.31 181 LYS A C 1
ATOM 1480 O O . LYS A 1 181 ? 6.638 15.211 8.904 1.00 96.31 181 LYS A O 1
ATOM 1485 N N . ASN A 1 182 ? 5.827 16.078 10.808 1.00 97.06 182 ASN A N 1
ATOM 1486 C CA . ASN A 1 182 ? 6.890 15.561 11.673 1.00 97.06 182 ASN A CA 1
ATOM 1487 C C . ASN A 1 182 ? 7.045 14.033 11.555 1.00 97.06 182 ASN A C 1
ATOM 1489 O O . ASN A 1 182 ? 8.147 13.534 11.334 1.00 97.06 182 ASN A O 1
ATOM 1493 N N . TYR A 1 183 ? 5.943 13.283 11.642 1.00 97.69 183 TYR A N 1
ATOM 1494 C CA . TYR A 1 183 ? 5.989 11.822 11.534 1.00 97.69 183 TYR A CA 1
ATOM 1495 C C . TYR A 1 183 ? 6.297 11.330 10.115 1.00 97.69 183 TYR A C 1
ATOM 1497 O O . TYR A 1 183 ? 6.972 10.310 9.968 1.00 97.69 183 TYR A O 1
ATOM 1505 N N . LEU A 1 184 ? 5.877 12.054 9.071 1.00 97.31 184 LEU A N 1
ATOM 1506 C CA . LEU A 1 184 ? 6.290 11.745 7.699 1.00 97.31 184 LEU A CA 1
ATOM 1507 C C . LEU A 1 184 ? 7.799 11.936 7.496 1.00 97.31 184 LEU A C 1
ATOM 1509 O O . LEU A 1 184 ? 8.424 11.084 6.864 1.00 97.31 184 LEU A O 1
ATOM 1513 N N . GLU A 1 185 ? 8.402 12.993 8.046 1.00 96.75 185 GLU A N 1
ATOM 1514 C CA . GLU A 1 185 ? 9.856 13.199 7.970 1.00 96.75 185 GLU A CA 1
ATOM 1515 C C . GLU A 1 185 ? 10.628 12.148 8.778 1.00 96.75 185 GLU A C 1
ATOM 1517 O O . GLU A 1 185 ? 11.637 11.629 8.307 1.00 96.75 185 GLU A O 1
ATOM 1522 N N . GLN A 1 186 ? 10.128 11.745 9.950 1.00 96.25 186 GLN A N 1
ATOM 1523 C CA . GLN A 1 186 ? 10.709 10.620 10.694 1.00 96.25 186 GLN A CA 1
ATOM 1524 C C . GLN A 1 186 ? 10.628 9.309 9.901 1.00 96.25 186 GLN A C 1
ATOM 1526 O O . GLN A 1 186 ? 11.602 8.564 9.835 1.00 96.25 186 GLN A O 1
ATOM 1531 N N . ALA A 1 187 ? 9.493 9.028 9.253 1.00 96.56 187 ALA A N 1
ATOM 1532 C CA . ALA A 1 187 ? 9.341 7.838 8.420 1.00 96.56 187 ALA A CA 1
ATOM 1533 C C . ALA A 1 187 ? 10.321 7.843 7.233 1.00 96.56 187 ALA A C 1
ATOM 1535 O O . ALA A 1 187 ? 10.868 6.799 6.875 1.00 96.56 187 ALA A O 1
ATOM 1536 N N . ARG A 1 188 ? 10.573 9.018 6.642 1.00 95.44 188 ARG A N 1
ATOM 1537 C CA . ARG A 1 188 ? 11.486 9.206 5.506 1.00 95.44 188 ARG A CA 1
ATOM 1538 C C . ARG A 1 188 ? 12.926 8.778 5.807 1.00 95.44 188 ARG A C 1
ATOM 1540 O O . ARG A 1 188 ? 13.603 8.287 4.910 1.00 95.44 188 ARG A O 1
ATOM 1547 N N . GLN A 1 189 ? 13.376 8.894 7.058 1.00 95.00 189 GLN A N 1
ATOM 1548 C CA . GLN A 1 189 ? 14.726 8.483 7.481 1.00 95.00 189 GLN A CA 1
ATOM 1549 C C . GLN A 1 189 ? 15.000 6.985 7.265 1.00 95.00 189 GLN A C 1
ATOM 1551 O O . GLN A 1 189 ? 16.153 6.574 7.191 1.00 95.00 189 GLN A O 1
ATOM 1556 N N . TRP A 1 190 ? 13.949 6.173 7.119 1.00 94.00 190 TRP A N 1
ATOM 1557 C CA . TRP A 1 190 ? 14.043 4.724 6.922 1.00 94.00 190 TRP A CA 1
ATOM 1558 C C . TRP A 1 190 ? 14.036 4.296 5.452 1.00 94.00 190 TRP A C 1
ATOM 1560 O O . TRP A 1 190 ? 13.892 3.110 5.144 1.00 94.00 190 TRP A O 1
ATOM 1570 N N . TRP A 1 191 ? 14.162 5.241 4.522 1.00 92.44 191 TRP A N 1
ATOM 1571 C CA . TRP A 1 191 ? 14.370 4.935 3.112 1.00 92.44 191 TRP A CA 1
ATOM 1572 C C . TRP A 1 191 ? 15.810 4.487 2.878 1.00 92.44 191 TRP A C 1
ATOM 1574 O O . TRP A 1 191 ? 16.701 5.302 2.660 1.00 92.44 191 TRP A O 1
ATOM 1584 N N . ASP A 1 192 ? 16.031 3.176 2.903 1.00 88.88 192 ASP A N 1
ATOM 1585 C CA . ASP A 1 192 ? 17.331 2.585 2.595 1.00 88.88 192 ASP A CA 1
ATOM 1586 C C . ASP A 1 192 ? 17.288 1.863 1.239 1.00 88.88 192 ASP A C 1
ATOM 1588 O O . ASP A 1 192 ? 16.472 0.967 1.008 1.00 88.88 192 ASP A O 1
ATOM 1592 N N . THR A 1 193 ? 18.197 2.242 0.338 1.00 85.81 193 THR A N 1
ATOM 1593 C CA . THR A 1 193 ? 18.367 1.626 -0.990 1.00 85.81 193 THR A CA 1
ATOM 1594 C C . THR A 1 193 ? 18.825 0.168 -0.919 1.00 85.81 193 THR A C 1
ATOM 1596 O O . THR A 1 193 ? 18.673 -0.566 -1.897 1.00 85.81 193 THR A O 1
ATOM 1599 N N . LYS A 1 194 ? 19.328 -0.280 0.239 1.00 89.00 194 LYS A N 1
ATOM 1600 C CA . LYS A 1 194 ? 19.674 -1.680 0.521 1.00 89.00 194 LYS A CA 1
ATOM 1601 C C . LYS A 1 194 ? 18.454 -2.553 0.816 1.00 89.00 194 LYS A C 1
ATOM 1603 O O . LYS A 1 194 ? 18.579 -3.778 0.836 1.00 89.00 194 LYS A O 1
ATOM 1608 N N . LEU A 1 195 ? 17.277 -1.965 1.044 1.00 89.81 195 LEU A N 1
ATOM 1609 C CA . LEU A 1 195 ? 16.047 -2.736 1.198 1.00 89.81 195 LEU A CA 1
ATOM 1610 C C . LEU A 1 195 ? 15.709 -3.473 -0.101 1.00 89.81 195 LEU A C 1
ATOM 1612 O O . LEU A 1 195 ? 15.961 -2.997 -1.209 1.00 89.81 195 LEU A O 1
ATOM 1616 N N . ALA A 1 196 ? 15.047 -4.623 0.041 1.00 91.44 196 ALA A N 1
ATOM 1617 C CA . ALA A 1 196 ? 14.492 -5.338 -1.100 1.00 91.44 196 ALA A CA 1
ATOM 1618 C C . ALA A 1 196 ? 13.610 -4.400 -1.942 1.00 91.44 196 ALA A C 1
ATOM 1620 O O . ALA A 1 196 ? 12.750 -3.697 -1.401 1.00 91.44 196 ALA A O 1
ATOM 1621 N N . ARG A 1 197 ? 13.785 -4.434 -3.269 1.00 93.56 197 ARG A N 1
ATOM 1622 C CA . ARG A 1 197 ? 13.126 -3.555 -4.252 1.00 93.56 197 ARG A CA 1
ATOM 1623 C C . ARG A 1 197 ? 11.665 -3.266 -3.935 1.00 93.56 197 ARG A C 1
ATOM 1625 O O . ARG A 1 197 ? 11.276 -2.117 -3.747 1.00 93.56 197 ARG A O 1
ATOM 1632 N N . TYR A 1 198 ? 10.853 -4.316 -3.835 1.00 93.19 198 TYR A N 1
ATOM 1633 C CA . TYR A 1 198 ? 9.415 -4.169 -3.615 1.00 93.19 198 TYR A CA 1
ATOM 1634 C C . TYR A 1 198 ? 9.062 -3.661 -2.216 1.00 93.19 198 TYR A C 1
ATOM 1636 O O . TYR A 1 198 ? 8.015 -3.034 -2.055 1.00 93.19 198 TYR A O 1
ATOM 1644 N N . ARG A 1 199 ? 9.905 -3.904 -1.202 1.00 92.75 199 ARG A N 1
ATOM 1645 C CA . ARG A 1 199 ? 9.719 -3.328 0.137 1.00 92.75 199 ARG A CA 1
ATOM 1646 C C . ARG A 1 199 ? 9.909 -1.815 0.073 1.00 92.75 199 ARG A C 1
ATOM 1648 O O . ARG A 1 199 ? 9.009 -1.096 0.499 1.00 92.75 199 ARG A O 1
ATOM 1655 N N . LEU A 1 200 ? 11.003 -1.348 -0.534 1.00 95.19 200 LEU A N 1
ATOM 1656 C CA . LEU A 1 200 ? 11.275 0.083 -0.688 1.00 95.19 200 LEU A CA 1
ATOM 1657 C C . LEU A 1 200 ? 10.193 0.783 -1.523 1.00 95.19 200 LEU A C 1
ATOM 1659 O O . LEU A 1 200 ? 9.641 1.788 -1.085 1.00 95.19 200 LEU A O 1
ATOM 1663 N N . ILE A 1 201 ? 9.808 0.216 -2.672 1.00 96.75 201 ILE A N 1
ATOM 1664 C CA . ILE A 1 201 ? 8.744 0.777 -3.525 1.00 96.75 201 ILE A CA 1
ATOM 1665 C C . ILE A 1 201 ? 7.423 0.916 -2.750 1.00 96.75 201 ILE A C 1
ATOM 1667 O O . ILE A 1 201 ? 6.762 1.949 -2.842 1.00 96.75 201 ILE A O 1
ATOM 1671 N N . LYS A 1 202 ? 7.030 -0.094 -1.957 1.00 95.50 202 LYS A N 1
ATOM 1672 C CA . LYS A 1 202 ? 5.805 -0.033 -1.139 1.00 95.50 202 LYS A CA 1
ATOM 1673 C C . LYS A 1 202 ? 5.876 1.053 -0.064 1.00 95.50 202 LYS A C 1
ATOM 1675 O O . LYS A 1 202 ? 4.875 1.742 0.137 1.00 95.50 202 LYS A O 1
ATOM 1680 N N . MET A 1 203 ? 7.030 1.212 0.589 1.00 96.19 203 MET A N 1
ATOM 1681 C CA . MET A 1 203 ? 7.263 2.272 1.574 1.00 96.19 203 MET A CA 1
ATOM 1682 C C . MET A 1 203 ? 7.131 3.648 0.916 1.00 96.19 203 MET A C 1
ATOM 1684 O O . MET A 1 203 ? 6.249 4.416 1.291 1.00 96.19 203 MET A O 1
ATOM 1688 N N . LEU A 1 204 ? 7.900 3.911 -0.145 1.00 97.69 204 LEU A N 1
ATOM 1689 C CA . LEU A 1 204 ? 7.859 5.172 -0.895 1.00 97.69 204 LEU A CA 1
ATOM 1690 C C . LEU A 1 204 ? 6.447 5.506 -1.387 1.00 97.69 204 LEU A C 1
ATOM 1692 O O . LEU A 1 204 ? 5.965 6.620 -1.193 1.00 97.69 204 LEU A O 1
ATOM 1696 N N . ARG A 1 205 ? 5.739 4.525 -1.967 1.00 97.69 205 ARG A N 1
ATOM 1697 C CA . ARG A 1 205 ? 4.366 4.720 -2.449 1.00 97.69 205 ARG A CA 1
ATOM 1698 C C . ARG A 1 205 ? 3.439 5.148 -1.315 1.00 97.69 205 ARG A C 1
ATOM 1700 O O . ARG A 1 205 ? 2.621 6.046 -1.493 1.00 97.69 205 ARG A O 1
ATOM 1707 N N . ARG A 1 206 ? 3.543 4.493 -0.153 1.00 97.50 206 ARG A N 1
ATOM 1708 C CA . ARG A 1 206 ? 2.705 4.804 1.009 1.00 97.50 206 ARG A CA 1
ATOM 1709 C C . ARG A 1 206 ? 3.042 6.178 1.593 1.00 97.50 206 ARG A C 1
ATOM 1711 O O . ARG A 1 206 ? 2.115 6.895 1.948 1.00 97.50 206 ARG A O 1
ATOM 1718 N N . TRP A 1 207 ? 4.316 6.563 1.625 1.00 98.25 207 TRP A N 1
ATOM 1719 C CA . TRP A 1 207 ? 4.714 7.914 2.019 1.00 98.25 207 TRP A CA 1
ATOM 1720 C C . TRP A 1 207 ? 4.121 8.978 1.103 1.00 98.25 207 TRP A C 1
ATOM 1722 O O . TRP A 1 207 ? 3.460 9.887 1.587 1.00 98.25 207 TRP A O 1
ATOM 1732 N N . HIS A 1 208 ? 4.308 8.841 -0.215 1.00 98.06 208 HIS A N 1
ATOM 1733 C CA . HIS A 1 208 ? 3.818 9.818 -1.189 1.00 98.06 208 HIS A CA 1
ATOM 1734 C C . HIS A 1 208 ? 2.300 9.945 -1.168 1.00 98.06 208 HIS A C 1
ATOM 1736 O O . HIS A 1 208 ? 1.781 11.040 -1.346 1.00 98.06 208 HIS A O 1
ATOM 1742 N N . HIS A 1 209 ? 1.585 8.856 -0.885 1.00 96.94 209 HIS A N 1
ATOM 1743 C CA . HIS A 1 209 ? 0.148 8.919 -0.659 1.00 96.94 209 HIS A CA 1
ATOM 1744 C C . HIS A 1 209 ? -0.211 9.865 0.496 1.00 96.94 209 HIS A C 1
ATOM 1746 O O . HIS A 1 209 ? -1.008 10.785 0.317 1.00 96.94 209 HIS A O 1
ATOM 1752 N N . SER A 1 210 ? 0.391 9.663 1.670 1.00 96.81 210 SER A N 1
ATOM 1753 C CA . SER A 1 210 ? 0.133 10.498 2.849 1.00 96.81 210 SER A CA 1
ATOM 1754 C C . SER A 1 210 ? 0.655 11.928 2.672 1.00 96.81 210 SER A C 1
ATOM 1756 O O . SER A 1 210 ? -0.017 12.869 3.086 1.00 96.81 210 SER A O 1
ATOM 1758 N N . ALA A 1 211 ? 1.796 12.105 2.001 1.00 96.19 211 ALA A N 1
ATOM 1759 C CA . ALA A 1 211 ? 2.350 13.411 1.664 1.00 96.19 211 ALA A CA 1
ATOM 1760 C C . ALA A 1 211 ? 1.429 14.183 0.709 1.00 96.19 211 ALA A C 1
ATOM 1762 O O . ALA A 1 211 ? 1.140 15.341 0.970 1.00 96.19 211 ALA A O 1
ATOM 1763 N N . ALA A 1 212 ? 0.861 13.536 -0.317 1.00 95.31 212 ALA A N 1
ATOM 1764 C CA . ALA A 1 212 ? -0.135 14.169 -1.181 1.00 95.31 212 ALA A CA 1
ATOM 1765 C C . ALA A 1 212 ? -1.347 14.658 -0.373 1.00 95.31 212 ALA A C 1
ATOM 1767 O O . ALA A 1 212 ? -1.781 15.795 -0.530 1.00 95.31 212 ALA A O 1
ATOM 1768 N N . LEU A 1 213 ? -1.890 13.827 0.524 1.00 93.88 213 LEU A N 1
ATOM 1769 C CA . LEU A 1 213 ? -3.015 14.242 1.370 1.00 93.88 213 LEU A CA 1
ATOM 1770 C C . LEU A 1 213 ? -2.643 15.428 2.272 1.00 93.88 213 LEU A C 1
ATOM 1772 O O . LEU A 1 213 ? -3.430 16.365 2.391 1.00 93.88 213 LEU A O 1
ATOM 1776 N N . LEU A 1 214 ? -1.435 15.420 2.846 1.00 94.06 214 LEU A N 1
ATOM 1777 C CA . LEU A 1 214 ? -0.909 16.546 3.615 1.00 94.06 214 LEU A CA 1
ATOM 1778 C C . LEU A 1 214 ? -0.790 17.814 2.758 1.00 94.06 214 LEU A C 1
ATOM 1780 O O . LEU A 1 214 ? -1.227 18.863 3.212 1.00 94.06 214 LEU A O 1
ATOM 1784 N N . SER A 1 215 ? -0.256 17.753 1.538 1.00 92.50 215 SER A N 1
ATOM 1785 C CA . SER A 1 215 ? -0.125 18.930 0.662 1.00 92.50 215 SER A CA 1
ATOM 1786 C C . SER A 1 215 ? -1.488 19.499 0.257 1.00 92.50 215 SER A C 1
ATOM 1788 O O . SER A 1 215 ? -1.656 20.715 0.162 1.00 92.50 215 SER A O 1
ATOM 1790 N N . PHE A 1 216 ? -2.488 18.631 0.076 1.00 90.44 216 PHE A N 1
ATOM 1791 C CA . PHE A 1 216 ? -3.853 19.045 -0.249 1.00 90.44 216 PHE A CA 1
ATOM 1792 C C . PHE A 1 216 ? -4.537 19.789 0.911 1.00 90.44 216 PHE A C 1
ATOM 1794 O O . PHE A 1 216 ? -5.175 20.823 0.703 1.00 90.44 216 PHE A O 1
ATOM 1801 N N . GLU A 1 217 ? -4.399 19.274 2.134 1.00 87.25 217 GLU A N 1
ATOM 1802 C CA . GLU A 1 217 ? -5.091 19.779 3.332 1.00 87.25 217 GLU A CA 1
ATOM 1803 C C . GLU A 1 217 ? -4.304 20.876 4.059 1.00 87.25 217 GLU A C 1
ATOM 1805 O O . GLU A 1 217 ? -4.890 21.811 4.599 1.00 87.25 217 GLU A O 1
ATOM 1810 N N . GLY A 1 218 ? -2.974 20.788 4.012 1.00 68.25 218 GLY A N 1
ATOM 1811 C CA . GLY A 1 218 ? -1.998 21.595 4.740 1.00 68.25 218 GLY A CA 1
ATOM 1812 C C . GLY A 1 218 ? -2.119 23.100 4.543 1.00 68.25 218 GLY A C 1
ATOM 1813 O O . GLY A 1 218 ? -1.762 23.874 5.425 1.00 68.25 218 GLY A O 1
ATOM 1814 N N . ASN A 1 219 ? -2.620 23.503 3.375 1.00 56.19 219 ASN A N 1
ATOM 1815 C CA . ASN A 1 219 ? -2.481 24.864 2.870 1.00 56.19 219 ASN A CA 1
ATOM 1816 C C . ASN A 1 219 ? -3.742 25.411 2.181 1.00 56.19 219 ASN A C 1
ATOM 1818 O O . ASN A 1 219 ? -3.642 26.421 1.486 1.00 56.19 219 ASN A O 1
ATOM 1822 N N . GLY A 1 220 ? -4.906 24.760 2.310 1.00 53.84 220 GLY A N 1
ATOM 1823 C CA . GLY A 1 220 ? -6.132 25.192 1.624 1.00 53.84 220 GLY A CA 1
ATOM 1824 C C . GLY A 1 220 ? -5.925 25.379 0.114 1.00 53.84 220 GLY A C 1
ATOM 1825 O O . GLY A 1 220 ? -6.091 26.485 -0.386 1.00 53.84 220 GLY A O 1
ATOM 1826 N N . SER A 1 221 ? -5.491 24.316 -0.579 1.00 58.72 221 SER A N 1
ATOM 1827 C CA . SER A 1 221 ? -5.205 24.273 -2.028 1.00 58.72 221 SER A CA 1
ATOM 1828 C C . SER A 1 221 ? -4.079 25.172 -2.573 1.00 58.72 221 SER A C 1
ATOM 1830 O O . SER A 1 221 ? -3.995 25.333 -3.789 1.00 58.72 221 SER A O 1
ATOM 1832 N N . LYS A 1 222 ? -3.204 25.760 -1.742 1.00 63.19 222 LYS A N 1
ATOM 1833 C CA . LYS A 1 222 ? -2.177 26.704 -2.241 1.00 63.19 222 LYS A CA 1
ATOM 1834 C C . LYS A 1 222 ? -0.973 26.083 -2.956 1.00 63.19 222 LYS A C 1
ATOM 1836 O O . LYS A 1 222 ? -0.272 26.827 -3.630 1.00 63.19 222 LYS A O 1
ATOM 1841 N N . ASP A 1 223 ? -0.746 24.773 -2.860 1.00 84.94 223 ASP A N 1
ATOM 1842 C CA . ASP A 1 223 ? 0.302 24.109 -3.651 1.00 84.94 223 ASP A CA 1
ATOM 1843 C C . ASP A 1 223 ? -0.243 22.889 -4.417 1.00 84.94 223 ASP A C 1
ATOM 1845 O O . ASP A 1 223 ? -0.016 21.732 -4.045 1.00 84.94 223 ASP A O 1
ATOM 1849 N N . PRO A 1 224 ? -1.038 23.131 -5.477 1.00 90.69 224 PRO A N 1
ATOM 1850 C CA . PRO A 1 224 ? -1.541 22.065 -6.340 1.00 90.69 224 PRO A CA 1
ATOM 1851 C C . PRO A 1 224 ? -0.400 21.292 -7.012 1.00 90.69 224 PRO A C 1
ATOM 1853 O O . PRO A 1 224 ? -0.565 20.111 -7.312 1.00 90.69 224 PRO A O 1
ATOM 1856 N N . ALA A 1 225 ? 0.751 21.931 -7.234 1.00 93.31 225 ALA A N 1
ATOM 1857 C CA . ALA A 1 225 ? 1.900 21.312 -7.867 1.00 93.31 225 ALA A CA 1
ATOM 1858 C C . ALA A 1 225 ? 2.529 20.264 -6.939 1.00 93.31 225 ALA A C 1
ATOM 1860 O O . ALA A 1 225 ? 2.732 19.129 -7.362 1.00 93.31 225 ALA A O 1
ATOM 1861 N N . ASP A 1 226 ? 2.748 20.577 -5.663 1.00 93.88 226 ASP A N 1
ATOM 1862 C CA . ASP A 1 226 ? 3.285 19.612 -4.696 1.00 93.88 226 ASP A CA 1
ATOM 1863 C C . ASP A 1 226 ? 2.331 18.423 -4.461 1.00 93.88 226 ASP A C 1
ATOM 1865 O O . ASP A 1 226 ? 2.748 17.258 -4.470 1.00 93.88 226 ASP A O 1
ATOM 1869 N N . PHE A 1 227 ? 1.018 18.686 -4.387 1.00 94.75 227 PHE A N 1
ATOM 1870 C CA . PHE A 1 227 ? 0.009 17.622 -4.385 1.00 94.75 227 PHE A CA 1
ATOM 1871 C C . PHE A 1 227 ? 0.133 16.716 -5.620 1.00 94.75 227 PHE A C 1
ATOM 1873 O O . PHE A 1 227 ? 0.218 15.490 -5.487 1.00 94.75 227 PHE A O 1
ATOM 1880 N N . LEU A 1 228 ? 0.143 17.299 -6.826 1.00 95.69 228 LEU A N 1
ATOM 1881 C CA . LEU A 1 228 ? 0.228 16.544 -8.077 1.00 95.69 228 LEU A CA 1
ATOM 1882 C C . LEU A 1 228 ? 1.540 15.770 -8.187 1.00 95.69 228 LEU A C 1
ATOM 1884 O O . LEU A 1 228 ? 1.519 14.611 -8.601 1.00 95.69 228 LEU A O 1
ATOM 1888 N N . PHE A 1 229 ? 2.655 16.358 -7.755 1.00 97.06 229 PHE A N 1
ATOM 1889 C CA . PHE A 1 229 ? 3.950 15.693 -7.680 1.00 97.06 229 PHE A CA 1
ATOM 1890 C C . PHE A 1 229 ? 3.853 14.407 -6.857 1.00 97.06 229 PHE A C 1
ATOM 1892 O O . PHE A 1 229 ? 4.177 13.326 -7.352 1.00 97.06 229 PHE A O 1
ATOM 1899 N N . HIS A 1 230 ? 3.332 14.485 -5.633 1.00 97.44 230 HIS A N 1
ATOM 1900 C CA . HIS A 1 230 ? 3.185 13.310 -4.782 1.00 97.44 230 HIS A CA 1
ATOM 1901 C C . HIS A 1 230 ? 2.171 12.291 -5.326 1.00 97.44 230 HIS A C 1
ATOM 1903 O O . HIS A 1 230 ? 2.430 11.086 -5.271 1.00 97.44 230 HIS A O 1
ATOM 1909 N N . ARG A 1 231 ? 1.058 12.729 -5.932 1.00 96.94 231 ARG A N 1
ATOM 1910 C CA . ARG A 1 231 ? 0.102 11.822 -6.600 1.00 96.94 231 ARG A CA 1
ATOM 1911 C C . ARG A 1 231 ? 0.720 11.087 -7.788 1.00 96.94 231 ARG A C 1
ATOM 1913 O O . ARG A 1 231 ? 0.452 9.898 -7.975 1.00 96.94 231 ARG A O 1
ATOM 1920 N N . PHE A 1 232 ? 1.532 11.770 -8.588 1.00 98.25 232 PHE A N 1
ATOM 1921 C CA . PHE A 1 232 ? 2.217 11.181 -9.736 1.00 98.25 232 PHE A CA 1
ATOM 1922 C C . PHE A 1 232 ? 3.345 10.245 -9.298 1.00 98.25 232 PHE A C 1
ATOM 1924 O O . PHE A 1 232 ? 3.487 9.171 -9.881 1.00 98.25 232 PHE A O 1
ATOM 1931 N N . MET A 1 233 ? 4.070 10.575 -8.225 1.00 98.38 233 MET A N 1
ATOM 1932 C CA . MET A 1 233 ? 5.033 9.660 -7.603 1.00 98.38 233 MET A CA 1
ATOM 1933 C C . MET A 1 233 ? 4.351 8.392 -7.085 1.00 98.38 233 MET A C 1
ATOM 1935 O O . MET A 1 233 ? 4.813 7.287 -7.367 1.00 98.38 233 MET A O 1
ATOM 1939 N N . GLU A 1 234 ? 3.218 8.514 -6.385 1.00 98.00 234 GLU A N 1
ATOM 1940 C CA . GLU A 1 234 ? 2.432 7.356 -5.941 1.00 98.00 234 GLU A CA 1
ATOM 1941 C C . GLU A 1 234 ? 2.017 6.470 -7.126 1.00 98.00 234 GLU A C 1
ATOM 1943 O O . GLU A 1 234 ? 2.141 5.247 -7.053 1.00 98.00 234 GLU A O 1
ATOM 1948 N N . PHE A 1 235 ? 1.553 7.074 -8.223 1.00 98.31 235 PHE A N 1
ATOM 1949 C CA . PHE A 1 235 ? 1.187 6.356 -9.442 1.00 98.31 235 PHE A CA 1
ATOM 1950 C C . PHE A 1 235 ? 2.379 5.631 -10.079 1.00 98.31 235 PHE A C 1
ATOM 1952 O O . PHE A 1 235 ? 2.292 4.426 -10.325 1.00 98.31 235 PHE A O 1
ATOM 1959 N N . ALA A 1 236 ? 3.494 6.328 -10.300 1.00 98.56 236 ALA A N 1
ATOM 1960 C CA . ALA A 1 236 ? 4.696 5.737 -10.877 1.00 98.56 236 ALA A CA 1
ATOM 1961 C C . ALA A 1 236 ? 5.207 4.565 -10.028 1.00 98.56 236 ALA A C 1
ATOM 1963 O O . ALA A 1 236 ? 5.532 3.504 -10.557 1.00 98.56 236 ALA A O 1
ATOM 1964 N N . LEU A 1 237 ? 5.190 4.702 -8.699 1.00 98.31 237 LEU A N 1
ATOM 1965 C CA . LEU A 1 237 ? 5.587 3.641 -7.773 1.00 98.31 237 LEU A CA 1
ATOM 1966 C C . LEU A 1 237 ? 4.578 2.482 -7.719 1.00 98.31 237 LEU A C 1
ATOM 1968 O O . LEU A 1 237 ? 4.979 1.334 -7.530 1.00 98.31 237 LEU A O 1
ATOM 1972 N N . ASP A 1 238 ? 3.277 2.733 -7.905 1.00 97.62 238 ASP A N 1
ATOM 1973 C CA . ASP A 1 238 ? 2.285 1.661 -8.063 1.00 97.62 238 ASP A CA 1
ATOM 1974 C C . ASP A 1 238 ? 2.564 0.816 -9.309 1.00 97.62 238 ASP A C 1
ATOM 1976 O O . ASP A 1 238 ? 2.524 -0.414 -9.231 1.00 97.62 238 ASP A O 1
ATOM 1980 N N . MET A 1 239 ? 2.909 1.46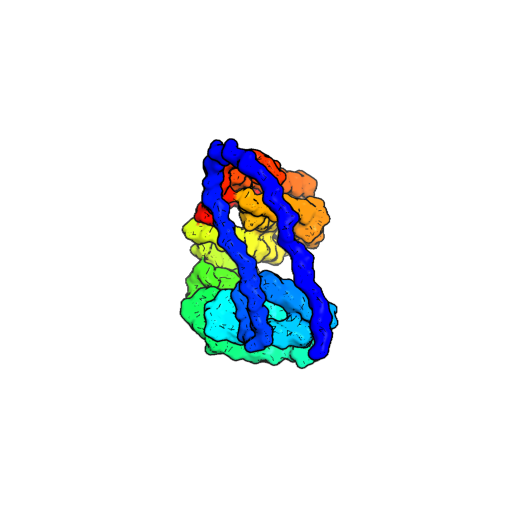6 -10.423 1.00 98.12 239 MET A N 1
ATOM 1981 C CA . MET A 1 239 ? 3.275 0.794 -11.670 1.00 98.12 239 MET A CA 1
ATOM 1982 C C . MET A 1 239 ? 4.629 0.088 -11.562 1.00 98.12 239 MET A C 1
ATOM 1984 O O . MET A 1 239 ? 4.740 -1.074 -11.945 1.00 98.12 239 MET A O 1
ATOM 1988 N N . ALA A 1 240 ? 5.636 0.714 -10.947 1.00 97.31 240 ALA A N 1
ATOM 1989 C CA . ALA A 1 240 ? 6.933 0.088 -10.688 1.00 97.31 240 ALA A CA 1
ATOM 1990 C C . ALA A 1 240 ? 6.824 -1.155 -9.784 1.00 97.31 240 ALA A C 1
ATOM 1992 O O . ALA A 1 240 ? 7.641 -2.067 -9.883 1.00 97.31 240 ALA A O 1
ATOM 1993 N N . CYS A 1 241 ? 5.808 -1.217 -8.914 1.00 95.19 241 CYS A N 1
ATOM 1994 C CA . CYS A 1 241 ? 5.553 -2.370 -8.050 1.00 95.19 241 CYS A CA 1
ATOM 1995 C C . CYS A 1 241 ? 5.047 -3.603 -8.817 1.00 95.19 241 CYS A C 1
ATOM 1997 O O . CYS A 1 241 ? 5.228 -4.716 -8.329 1.00 95.19 241 CYS A O 1
ATOM 1999 N N . VAL A 1 242 ? 4.388 -3.412 -9.965 1.00 95.62 242 VAL A N 1
ATOM 2000 C CA . VAL A 1 242 ? 3.891 -4.502 -10.829 1.00 95.62 242 VAL A CA 1
ATOM 2001 C C . VAL A 1 242 ? 4.720 -4.683 -12.097 1.00 95.62 242 VAL A C 1
ATOM 2003 O O . VAL A 1 242 ? 4.441 -5.572 -12.893 1.00 95.62 242 VAL A O 1
ATOM 2006 N N . LEU A 1 243 ? 5.737 -3.845 -12.288 1.00 95.94 243 LEU A N 1
ATOM 2007 C CA . LEU A 1 243 ? 6.710 -3.993 -13.353 1.00 95.94 243 LEU A CA 1
ATOM 2008 C C . LEU A 1 243 ? 7.676 -5.119 -12.974 1.00 95.94 243 LEU A C 1
ATOM 2010 O O . LEU A 1 243 ? 8.679 -4.888 -12.302 1.00 95.94 243 LEU A O 1
ATOM 2014 N N . ASP A 1 244 ? 7.343 -6.338 -13.376 1.00 94.50 244 ASP A N 1
ATOM 2015 C CA . ASP A 1 244 ? 8.192 -7.519 -13.261 1.00 94.50 244 ASP A CA 1
ATOM 2016 C C . ASP A 1 244 ? 8.231 -8.214 -14.630 1.00 94.50 244 ASP A C 1
ATOM 2018 O O . ASP A 1 244 ? 7.187 -8.669 -15.095 1.00 94.50 244 ASP A O 1
ATOM 2022 N N . PRO A 1 245 ? 9.397 -8.321 -15.289 1.00 92.75 245 PRO A N 1
ATOM 2023 C CA . PRO A 1 245 ? 9.519 -9.015 -16.569 1.00 92.75 245 PRO A CA 1
ATOM 2024 C C . PRO A 1 245 ? 9.060 -10.481 -16.565 1.00 92.75 245 PRO A C 1
ATOM 2026 O O . PRO A 1 245 ? 8.735 -11.020 -17.622 1.00 92.75 245 PRO A O 1
ATOM 2029 N N . VAL A 1 246 ? 9.050 -11.146 -15.404 1.00 91.19 246 VAL A N 1
ATOM 2030 C CA . VAL A 1 246 ? 8.514 -12.511 -15.249 1.00 91.19 246 VAL A CA 1
ATOM 2031 C C . VAL A 1 246 ? 6.982 -12.507 -15.239 1.00 91.19 246 VAL A C 1
ATOM 2033 O O . VAL A 1 246 ? 6.361 -13.482 -15.652 1.00 91.19 246 VAL A O 1
ATOM 2036 N N . GLN A 1 247 ? 6.365 -11.418 -14.776 1.00 91.88 247 GLN A N 1
ATOM 2037 C CA . GLN A 1 247 ? 4.916 -11.265 -14.612 1.00 91.88 247 GLN A CA 1
ATOM 2038 C C . GLN A 1 247 ? 4.394 -10.021 -15.347 1.00 91.88 247 GLN A C 1
ATOM 2040 O O . GLN A 1 247 ? 3.552 -9.289 -14.824 1.00 91.88 247 GLN A O 1
ATOM 2045 N N . ILE A 1 248 ? 4.888 -9.772 -16.566 1.00 93.81 248 ILE A N 1
ATOM 2046 C CA . ILE A 1 248 ? 4.623 -8.522 -17.296 1.00 93.81 248 ILE A CA 1
ATOM 2047 C C . ILE A 1 248 ? 3.129 -8.297 -17.583 1.00 93.81 248 ILE A C 1
ATOM 2049 O O . ILE A 1 248 ? 2.663 -7.160 -17.647 1.00 93.81 248 ILE A O 1
ATOM 2053 N N . ASP A 1 249 ? 2.341 -9.371 -17.644 1.00 93.56 249 ASP A N 1
ATOM 2054 C CA . ASP A 1 249 ? 0.883 -9.305 -17.759 1.00 93.56 249 ASP A CA 1
ATOM 2055 C C . ASP A 1 249 ? 0.233 -8.483 -16.639 1.00 93.56 249 ASP A C 1
ATOM 2057 O O . ASP A 1 249 ? -0.765 -7.803 -16.874 1.00 93.56 249 ASP A O 1
ATOM 2061 N N . GLU A 1 250 ? 0.775 -8.508 -15.417 1.00 94.50 250 GLU A N 1
ATOM 2062 C CA . GLU A 1 250 ? 0.242 -7.710 -14.309 1.00 94.50 250 GLU A CA 1
ATOM 2063 C C . GLU A 1 250 ? 0.477 -6.209 -14.520 1.00 94.50 250 GLU A C 1
ATOM 2065 O O . GLU A 1 250 ? -0.393 -5.403 -14.177 1.00 94.50 250 GLU A O 1
ATOM 2070 N N . PHE A 1 251 ? 1.591 -5.825 -15.154 1.00 96.31 251 PHE A N 1
ATOM 2071 C CA . PHE A 1 251 ? 1.830 -4.448 -15.585 1.00 96.31 251 PHE A CA 1
ATOM 2072 C C . PHE A 1 251 ? 0.800 -4.015 -16.633 1.00 96.31 251 PHE A C 1
ATOM 2074 O O . PHE A 1 251 ? 0.166 -2.971 -16.467 1.00 96.31 251 PHE A O 1
ATOM 2081 N N . HIS A 1 252 ? 0.552 -4.835 -17.661 1.00 96.19 252 HIS A N 1
ATOM 2082 C CA . HIS A 1 252 ? -0.432 -4.521 -18.706 1.00 96.19 252 HIS A CA 1
ATOM 2083 C C . HIS A 1 252 ? -1.862 -4.471 -18.170 1.00 96.19 252 HIS A C 1
ATOM 2085 O O . HIS A 1 252 ? -2.576 -3.504 -18.429 1.00 96.19 252 HIS A O 1
ATOM 2091 N N . LYS A 1 253 ? -2.270 -5.437 -17.337 1.00 96.38 253 LYS A N 1
ATOM 2092 C CA . LYS A 1 253 ? -3.574 -5.410 -16.650 1.00 96.38 253 LYS A CA 1
ATOM 2093 C C . LYS A 1 253 ? -3.734 -4.151 -15.805 1.00 96.38 253 LYS A C 1
ATOM 2095 O O . LYS A 1 253 ? -4.821 -3.572 -15.764 1.00 96.38 253 LYS A O 1
ATOM 2100 N N . ARG A 1 254 ? -2.674 -3.725 -15.109 1.00 96.50 254 ARG A N 1
ATOM 2101 C CA . ARG A 1 254 ? -2.694 -2.506 -14.297 1.00 96.50 254 ARG A CA 1
ATOM 2102 C C . ARG A 1 254 ? -2.794 -1.257 -15.172 1.00 96.50 254 ARG A C 1
ATOM 2104 O O . ARG A 1 254 ? -3.655 -0.426 -14.896 1.00 96.50 254 ARG A O 1
ATOM 2111 N N . LYS A 1 255 ? -1.995 -1.156 -16.238 1.00 96.56 255 LYS A N 1
ATOM 2112 C CA . LYS A 1 255 ? -2.053 -0.086 -17.252 1.00 96.56 255 LYS A CA 1
ATOM 2113 C C . LYS A 1 255 ? -3.472 0.075 -17.806 1.00 96.56 255 LYS A C 1
ATOM 2115 O O . LYS A 1 255 ? -4.039 1.165 -17.785 1.00 96.56 255 LYS A O 1
ATOM 2120 N N . ASP A 1 256 ? -4.093 -1.038 -18.179 1.00 97.06 256 ASP A N 1
ATOM 2121 C CA . ASP A 1 256 ? -5.478 -1.107 -18.642 1.00 97.06 256 ASP A CA 1
ATOM 2122 C C . ASP A 1 256 ? -6.488 -0.534 -17.641 1.00 97.06 256 ASP A C 1
ATOM 2124 O O . ASP A 1 256 ? -7.443 0.143 -18.025 1.00 97.06 256 ASP A O 1
ATOM 2128 N N . GLN A 1 257 ? -6.310 -0.808 -16.345 1.00 96.69 257 GLN A N 1
ATOM 2129 C CA . GLN A 1 257 ? -7.188 -0.275 -15.301 1.00 96.69 257 GLN A CA 1
ATOM 2130 C C . GLN A 1 257 ? -7.084 1.248 -15.179 1.00 96.69 257 GLN A C 1
ATOM 2132 O O . GLN A 1 257 ? -8.110 1.885 -14.933 1.00 96.69 257 GLN A O 1
ATOM 2137 N N . TYR A 1 258 ? -5.888 1.816 -15.366 1.00 95.75 258 TYR A N 1
ATOM 2138 C CA . TYR A 1 258 ? -5.672 3.266 -15.364 1.00 95.75 258 TYR A CA 1
ATOM 2139 C C . TYR A 1 258 ? -6.339 3.938 -16.567 1.00 95.75 258 TYR A C 1
ATOM 2141 O O . TYR A 1 258 ? -7.105 4.880 -16.379 1.00 95.75 258 TYR A O 1
ATOM 2149 N N . TYR A 1 259 ? -6.149 3.411 -17.782 1.00 94.56 259 TYR A N 1
ATOM 2150 C CA . TYR A 1 259 ? -6.825 3.940 -18.974 1.00 94.56 259 TYR A CA 1
ATOM 2151 C C . TYR A 1 259 ? -8.354 3.867 -18.873 1.00 94.56 259 TYR A C 1
ATOM 2153 O O . TYR A 1 259 ? -9.051 4.780 -19.301 1.00 94.56 259 TYR A O 1
ATOM 2161 N N . LYS A 1 260 ? -8.888 2.803 -18.259 1.00 94.81 260 LYS A N 1
ATOM 2162 C CA . LYS A 1 260 ? -10.335 2.615 -18.052 1.00 94.81 260 LYS A CA 1
ATOM 2163 C C . LYS A 1 260 ? -10.900 3.430 -16.877 1.00 94.81 260 LYS A C 1
ATOM 2165 O O . LYS A 1 260 ? -12.076 3.264 -16.565 1.00 94.81 260 LYS A O 1
ATOM 2170 N N . GLY A 1 261 ? -10.083 4.217 -16.166 1.00 92.94 261 GLY A N 1
ATOM 2171 C CA . GLY A 1 261 ? -10.500 4.959 -14.968 1.00 92.94 261 GLY A CA 1
ATOM 2172 C C . GLY A 1 261 ? -10.949 4.072 -13.796 1.00 92.94 261 GLY A C 1
ATOM 2173 O O . GLY A 1 261 ? -11.570 4.547 -12.852 1.00 92.94 261 GLY A O 1
ATOM 2174 N N . LYS A 1 262 ? -10.650 2.765 -13.834 1.00 93.38 262 LYS A N 1
ATOM 2175 C CA . LYS A 1 262 ? -10.999 1.798 -12.772 1.00 93.38 262 LYS A CA 1
ATOM 2176 C C . LYS A 1 262 ? -10.029 1.853 -11.592 1.00 93.38 262 LYS A C 1
ATOM 2178 O O . LYS A 1 262 ? -10.279 1.252 -10.548 1.00 93.38 262 LYS A O 1
ATOM 2183 N N . ARG A 1 263 ? -8.893 2.519 -11.783 1.00 92.94 263 ARG A N 1
ATOM 2184 C CA . ARG A 1 263 ? -7.845 2.742 -10.795 1.00 92.94 263 ARG A CA 1
ATOM 2185 C C . ARG A 1 263 ? -7.177 4.077 -11.090 1.00 92.94 263 ARG A C 1
ATOM 2187 O O . ARG A 1 263 ? -7.027 4.440 -12.250 1.00 92.94 263 ARG A O 1
ATOM 2194 N N . GLY A 1 264 ? -6.703 4.745 -10.046 1.00 88.81 264 GLY A N 1
ATOM 2195 C CA . GLY A 1 264 ? -5.776 5.857 -10.173 1.00 88.81 264 GLY A CA 1
ATOM 2196 C C . GLY A 1 264 ? -6.212 7.085 -9.401 1.00 88.81 264 GLY A C 1
ATOM 2197 O O . GLY A 1 264 ? -6.916 6.988 -8.402 1.00 88.81 264 GLY A O 1
ATOM 2198 N N . PHE A 1 265 ? -5.702 8.226 -9.844 1.00 90.38 265 PHE A N 1
ATOM 2199 C CA . PHE A 1 265 ? -5.961 9.539 -9.263 1.00 90.38 265 PHE A CA 1
ATOM 2200 C C . PHE A 1 265 ? -6.876 10.394 -10.150 1.00 90.38 265 PHE A C 1
ATOM 2202 O O . PHE A 1 265 ? -7.435 11.369 -9.664 1.00 90.38 265 PHE A O 1
ATOM 2209 N N . SER A 1 266 ? -7.027 10.049 -11.432 1.00 87.25 266 SER A N 1
ATOM 2210 C CA . SER A 1 266 ? -7.915 10.758 -12.349 1.00 87.25 266 SER A CA 1
ATOM 2211 C C . SER A 1 266 ? -9.368 10.585 -11.904 1.00 87.25 266 SER A C 1
ATOM 2213 O O . SER A 1 266 ? -9.796 9.479 -11.573 1.00 87.25 266 SER A O 1
ATOM 2215 N N . GLY A 1 267 ? -10.124 11.684 -11.857 1.00 85.62 267 GLY A N 1
ATOM 2216 C CA . GLY A 1 267 ? -11.518 11.681 -11.415 1.00 85.62 267 GLY A CA 1
ATOM 2217 C C . GLY A 1 267 ? -11.727 11.714 -9.898 1.00 85.62 267 GLY A C 1
ATOM 2218 O O . GLY A 1 267 ? -12.875 11.681 -9.457 1.00 85.62 267 GLY A O 1
ATOM 2219 N N . THR A 1 268 ? -10.672 11.797 -9.075 1.00 91.31 268 THR A N 1
ATOM 2220 C CA . THR A 1 268 ? -10.863 12.110 -7.649 1.00 91.31 268 THR A CA 1
ATOM 2221 C C . THR A 1 268 ? -11.117 13.600 -7.464 1.00 91.31 268 THR A C 1
ATOM 2223 O O . THR A 1 268 ? -10.517 14.433 -8.141 1.00 91.31 268 THR A O 1
ATOM 2226 N N . SER A 1 269 ? -11.969 13.962 -6.505 1.00 91.56 269 SER A N 1
ATOM 2227 C CA . SER A 1 269 ? -12.294 15.369 -6.247 1.00 91.56 269 SER A CA 1
ATOM 2228 C C . SER A 1 269 ? -11.066 16.205 -5.877 1.00 91.56 269 SER A C 1
ATOM 2230 O O . SER A 1 269 ? -11.007 17.380 -6.226 1.00 91.56 269 SER A O 1
ATOM 2232 N N . GLN A 1 270 ? -10.070 15.615 -5.203 1.00 92.00 270 GLN A N 1
ATOM 2233 C CA . GLN A 1 270 ? -8.815 16.306 -4.906 1.00 92.00 270 GLN A CA 1
ATOM 2234 C C . GLN A 1 270 ? -8.001 16.591 -6.170 1.00 92.00 270 GLN A C 1
ATOM 2236 O O . GLN A 1 270 ? -7.446 17.678 -6.303 1.00 92.00 270 GLN A O 1
ATOM 2241 N N . PHE A 1 271 ? -7.940 15.634 -7.099 1.00 92.69 271 PHE A N 1
ATOM 2242 C CA . PHE A 1 271 ? -7.221 15.807 -8.356 1.00 92.69 271 PHE A CA 1
ATOM 2243 C C . PHE A 1 271 ? -7.876 16.851 -9.255 1.00 92.69 271 PHE A C 1
ATOM 2245 O O . PHE A 1 271 ? -7.175 17.727 -9.751 1.00 92.69 271 PHE A O 1
ATOM 2252 N N . GLU A 1 272 ? -9.202 16.804 -9.409 1.00 92.50 272 GLU A N 1
ATOM 2253 C CA . GLU A 1 272 ? -9.927 17.795 -10.213 1.00 92.50 272 GLU A CA 1
ATOM 2254 C C . GLU A 1 272 ? -9.733 19.211 -9.638 1.00 92.50 272 GLU A C 1
ATOM 2256 O O . GLU A 1 272 ? -9.346 20.125 -10.358 1.00 92.50 272 GLU A O 1
ATOM 2261 N N . LYS A 1 273 ? -9.835 19.379 -8.312 1.00 91.50 273 LYS A N 1
ATOM 2262 C CA . LYS A 1 273 ? -9.559 20.673 -7.663 1.00 91.50 273 LYS A CA 1
ATOM 2263 C C . LYS A 1 273 ? -8.119 21.150 -7.847 1.00 91.50 273 LYS A C 1
ATOM 2265 O O . LYS A 1 273 ? -7.885 22.343 -8.004 1.00 91.50 273 LYS A O 1
ATOM 2270 N N . ALA A 1 274 ? -7.147 20.242 -7.778 1.00 91.56 274 ALA A N 1
ATOM 2271 C CA . ALA A 1 274 ? -5.748 20.608 -7.956 1.00 91.56 274 ALA A CA 1
ATOM 2272 C C . ALA A 1 274 ? -5.471 21.051 -9.397 1.00 91.56 274 ALA A C 1
ATOM 2274 O O . ALA A 1 274 ? -4.782 22.046 -9.595 1.00 91.56 274 ALA A O 1
ATOM 2275 N N . ILE A 1 275 ? -6.028 20.343 -10.386 1.00 90.88 275 ILE A N 1
ATOM 2276 C CA . ILE A 1 275 ? -5.752 20.598 -11.804 1.00 90.88 275 ILE A CA 1
ATOM 2277 C C . ILE A 1 275 ? -6.461 21.834 -12.360 1.00 90.88 275 ILE A C 1
ATOM 2279 O O . ILE A 1 275 ? -5.987 22.425 -13.324 1.00 90.88 275 ILE A O 1
ATOM 2283 N N . GLU A 1 276 ? -7.565 22.242 -11.736 1.00 89.81 276 GLU A N 1
ATOM 2284 C CA . GLU A 1 276 ? -8.265 23.499 -12.023 1.00 89.81 276 GLU A CA 1
ATOM 2285 C C . GLU A 1 276 ? -7.535 24.731 -11.468 1.00 89.81 276 GLU A C 1
ATOM 2287 O O . GLU A 1 276 ? -7.920 25.864 -11.759 1.00 89.81 276 GLU A O 1
ATOM 2292 N N . SER A 1 277 ? -6.481 24.539 -10.667 1.00 88.00 277 SER A N 1
ATOM 2293 C CA . SER A 1 277 ? -5.758 25.662 -10.087 1.00 88.00 277 SER A CA 1
ATOM 2294 C C . SER A 1 277 ? -5.019 26.471 -11.161 1.00 88.00 277 SER A C 1
ATOM 2296 O O . SER A 1 277 ? -4.221 25.906 -11.915 1.00 88.00 277 SER A O 1
ATOM 2298 N N . PRO A 1 278 ? -5.176 27.810 -11.183 1.00 83.50 278 PRO A N 1
ATOM 2299 C CA . PRO A 1 278 ? -4.496 28.676 -12.146 1.00 83.50 278 PRO A CA 1
ATOM 2300 C C . PRO A 1 278 ? -2.971 28.708 -11.963 1.00 83.50 278 PRO A C 1
ATOM 2302 O O . PRO A 1 278 ? -2.264 29.227 -12.820 1.00 83.50 278 PRO A O 1
ATOM 2305 N N . ALA A 1 279 ? -2.454 28.168 -10.854 1.00 85.19 279 ALA A N 1
ATOM 2306 C CA . ALA A 1 279 ? -1.021 28.075 -10.591 1.00 85.19 279 ALA A CA 1
ATOM 2307 C C . ALA A 1 279 ? -0.315 26.989 -11.426 1.00 85.19 279 ALA A C 1
ATOM 2309 O O . ALA A 1 279 ? 0.914 26.946 -11.445 1.00 85.19 279 ALA A O 1
ATOM 2310 N N . LEU A 1 280 ? -1.058 26.100 -12.096 1.00 86.00 280 LEU A N 1
ATOM 2311 C CA . LEU A 1 280 ? -0.462 25.047 -12.911 1.00 86.00 280 LEU A CA 1
ATOM 2312 C C . LEU A 1 280 ? -0.191 25.529 -14.343 1.00 86.00 280 LEU A C 1
ATOM 2314 O O . LEU A 1 280 ? -1.087 26.058 -14.999 1.00 86.00 280 LEU A O 1
ATOM 2318 N N . PRO A 1 281 ? 1.015 25.286 -14.884 1.00 79.25 281 PRO A N 1
ATOM 2319 C CA . PRO A 1 281 ? 1.399 25.772 -16.210 1.00 79.25 281 PRO A CA 1
ATOM 2320 C C . PRO A 1 281 ? 0.765 24.984 -17.366 1.00 79.25 281 PRO A C 1
ATOM 2322 O O . PRO A 1 281 ? 0.868 25.388 -18.523 1.00 79.25 281 PRO A O 1
ATOM 2325 N N . LYS A 1 282 ? 0.161 23.824 -17.085 1.00 83.88 282 LYS A N 1
ATOM 2326 C CA . LYS A 1 282 ? -0.335 22.874 -18.086 1.00 83.88 282 LYS A CA 1
ATOM 2327 C C . LYS A 1 282 ? -1.794 22.533 -17.832 1.00 83.88 282 LYS A C 1
ATOM 2329 O O . LYS A 1 282 ? -2.207 22.357 -16.690 1.00 83.88 282 LYS A O 1
ATOM 2334 N N . ASN A 1 283 ? -2.544 22.348 -18.917 1.00 88.25 283 ASN A N 1
ATOM 2335 C CA . ASN A 1 283 ? -3.904 21.828 -18.840 1.00 88.25 283 ASN A CA 1
ATOM 2336 C C . ASN A 1 283 ? -3.925 20.328 -18.487 1.00 88.25 283 ASN A C 1
ATOM 2338 O O . ASN A 1 283 ? -2.916 19.618 -18.585 1.00 88.25 283 ASN A O 1
ATOM 2342 N N . ARG A 1 284 ? -5.114 19.852 -18.102 1.00 91.50 284 ARG A N 1
ATOM 2343 C CA . ARG A 1 284 ? -5.367 18.469 -17.684 1.00 91.50 284 ARG A CA 1
ATOM 2344 C C . ARG A 1 284 ? -4.832 17.430 -18.660 1.00 91.50 284 ARG A C 1
ATOM 2346 O O . ARG A 1 284 ? -4.084 16.544 -18.253 1.00 91.50 284 ARG A O 1
ATOM 2353 N N . ASP A 1 285 ? -5.207 17.543 -19.927 1.00 92.31 285 ASP A N 1
ATOM 2354 C CA . ASP A 1 285 ? -4.903 16.522 -20.929 1.00 92.31 285 ASP A CA 1
ATOM 2355 C C . ASP A 1 285 ? -3.400 16.406 -21.173 1.00 92.31 285 ASP A C 1
ATOM 2357 O O . ASP A 1 285 ? -2.876 15.302 -21.305 1.00 92.31 285 ASP A O 1
ATOM 2361 N N . THR A 1 286 ? -2.685 17.534 -21.146 1.00 95.00 286 THR A N 1
ATOM 2362 C CA . THR A 1 286 ? -1.223 17.553 -21.256 1.00 95.00 286 THR A CA 1
ATOM 2363 C C . THR A 1 286 ? -0.578 16.851 -20.066 1.00 95.00 286 THR A C 1
ATOM 2365 O O . THR A 1 286 ? 0.274 15.991 -20.264 1.00 95.00 286 THR A O 1
ATOM 2368 N N . LEU A 1 287 ? -1.000 17.163 -18.835 1.00 94.88 287 LEU A N 1
ATOM 2369 C CA . LEU A 1 287 ? -0.455 16.523 -17.634 1.00 94.88 287 LEU A CA 1
ATOM 2370 C C . LEU A 1 287 ? -0.698 15.011 -17.629 1.00 94.88 287 LEU A C 1
ATOM 2372 O O . LEU A 1 287 ? 0.232 14.254 -17.359 1.00 94.88 287 LEU A O 1
ATOM 2376 N N . ILE A 1 288 ? -1.919 14.573 -17.958 1.00 95.62 288 ILE A N 1
ATOM 2377 C CA . ILE A 1 288 ? -2.276 13.149 -18.030 1.00 95.62 288 ILE A CA 1
ATOM 2378 C C . ILE A 1 288 ? -1.486 12.433 -19.126 1.00 95.62 288 ILE A C 1
ATOM 2380 O O . ILE A 1 288 ? -0.930 11.365 -18.876 1.00 95.62 288 ILE A O 1
ATOM 2384 N N . ARG A 1 289 ? -1.400 13.016 -20.325 1.00 96.50 289 ARG A N 1
ATOM 2385 C CA . ARG A 1 289 ? -0.627 12.442 -21.431 1.00 96.50 289 ARG A CA 1
ATOM 2386 C C . ARG A 1 289 ? 0.848 12.314 -21.065 1.00 96.50 289 ARG A C 1
ATOM 2388 O O . ARG A 1 289 ? 1.422 11.252 -21.277 1.00 96.50 289 ARG A O 1
ATOM 2395 N N . ASP A 1 290 ? 1.443 13.364 -20.505 1.00 97.50 290 ASP A N 1
ATOM 2396 C CA . ASP A 1 290 ? 2.862 13.382 -20.152 1.00 97.50 290 ASP A CA 1
ATOM 2397 C C . ASP A 1 290 ? 3.169 12.349 -19.052 1.00 97.50 290 ASP A C 1
ATOM 2399 O O . ASP A 1 290 ? 4.136 11.597 -19.171 1.00 97.50 290 ASP A O 1
ATOM 2403 N N . ILE A 1 291 ? 2.337 12.252 -18.002 1.00 97.75 291 ILE A N 1
ATOM 2404 C CA . ILE A 1 291 ? 2.562 11.271 -16.930 1.00 97.75 291 ILE A CA 1
ATOM 2405 C C . ILE A 1 291 ? 2.290 9.833 -17.384 1.00 97.75 291 ILE A C 1
ATOM 2407 O O . ILE A 1 291 ? 3.021 8.931 -16.983 1.00 97.75 291 ILE A O 1
ATOM 2411 N N . PHE A 1 292 ? 1.287 9.592 -18.233 1.00 98.00 292 PHE A N 1
ATOM 2412 C CA . PHE A 1 292 ? 1.031 8.253 -18.777 1.00 98.00 292 PHE A CA 1
ATOM 2413 C C . PHE A 1 292 ? 2.121 7.832 -19.760 1.00 98.00 292 PHE A C 1
ATOM 2415 O O . PHE A 1 292 ? 2.619 6.718 -19.643 1.00 98.00 292 PHE A O 1
ATOM 2422 N N . GLY A 1 293 ? 2.548 8.722 -20.660 1.00 98.00 293 GLY A N 1
ATOM 2423 C CA . GLY A 1 293 ? 3.670 8.463 -21.564 1.00 98.00 293 GLY A CA 1
ATOM 2424 C C . GLY A 1 293 ? 4.951 8.148 -20.793 1.00 98.00 293 GLY A C 1
ATOM 2425 O O . GLY A 1 293 ? 5.605 7.140 -21.054 1.00 98.00 293 GLY A O 1
ATOM 2426 N N . PHE A 1 294 ? 5.252 8.932 -19.754 1.00 98.44 294 PHE A N 1
ATOM 2427 C CA . PHE A 1 294 ? 6.393 8.647 -18.893 1.00 98.44 294 PHE A CA 1
ATOM 2428 C C . PHE A 1 294 ? 6.265 7.289 -18.189 1.00 98.44 294 PHE A C 1
ATOM 2430 O O . PHE A 1 294 ? 7.165 6.461 -18.284 1.00 98.44 294 PHE A O 1
ATOM 2437 N N . VAL A 1 295 ? 5.166 7.033 -17.475 1.00 98.19 295 VAL A N 1
ATOM 2438 C CA . VAL A 1 295 ? 5.042 5.840 -16.621 1.00 98.19 295 VAL A CA 1
ATOM 2439 C C . VAL A 1 295 ? 4.871 4.549 -17.426 1.00 98.19 295 VAL A C 1
ATOM 2441 O O . VAL A 1 295 ? 5.329 3.496 -16.980 1.00 98.19 295 VAL A O 1
ATOM 2444 N N . PHE A 1 296 ? 4.220 4.596 -18.588 1.00 97.50 296 PHE A N 1
ATOM 2445 C CA . PHE A 1 296 ? 3.948 3.398 -19.380 1.00 97.50 296 PHE A CA 1
ATOM 2446 C C . PHE A 1 296 ? 5.021 3.083 -20.418 1.00 97.50 296 PHE A C 1
ATOM 2448 O O . PHE A 1 296 ? 5.226 1.901 -20.679 1.00 97.50 296 PHE A O 1
ATOM 2455 N N . GLU A 1 297 ? 5.726 4.090 -20.938 1.00 95.88 297 GLU A N 1
ATOM 2456 C CA . GLU A 1 297 ? 6.676 3.906 -22.041 1.00 95.88 297 GLU A CA 1
ATOM 2457 C C . GLU A 1 297 ? 8.129 4.183 -21.609 1.00 95.88 297 GLU A C 1
ATOM 2459 O O . GLU A 1 297 ? 9.006 3.341 -21.790 1.00 95.88 297 GLU A O 1
ATOM 2464 N N . GLU A 1 298 ? 8.414 5.321 -20.961 1.00 97.69 298 GLU A N 1
ATOM 2465 C CA . GLU A 1 298 ? 9.797 5.683 -20.582 1.00 97.69 298 GLU A CA 1
ATOM 2466 C C . GLU A 1 298 ? 10.292 4.966 -19.312 1.00 97.69 298 GLU A C 1
ATOM 2468 O O . GLU A 1 298 ? 11.441 4.521 -19.227 1.00 97.69 298 GLU A O 1
ATOM 2473 N N . MET A 1 299 ? 9.443 4.884 -18.286 1.00 98.00 299 MET A N 1
ATOM 2474 C CA . MET A 1 299 ? 9.804 4.380 -16.963 1.00 98.00 299 MET A CA 1
ATOM 2475 C C . MET A 1 299 ? 10.227 2.903 -16.984 1.00 98.00 299 MET A C 1
ATOM 2477 O O . MET A 1 299 ? 11.221 2.588 -16.325 1.00 98.00 299 MET A O 1
ATOM 2481 N N . PRO A 1 300 ? 9.558 1.981 -17.710 1.00 97.62 300 PRO A N 1
ATOM 2482 C CA . PRO A 1 300 ? 10.008 0.593 -17.781 1.00 97.62 300 PRO A CA 1
ATOM 2483 C C . PRO A 1 300 ? 11.455 0.458 -18.263 1.00 97.62 300 PRO A C 1
ATOM 2485 O O . PRO A 1 300 ? 12.255 -0.221 -17.614 1.00 97.62 300 PRO A O 1
ATOM 2488 N N . LEU A 1 301 ? 11.807 1.191 -19.324 1.00 96.31 301 LEU A N 1
ATOM 2489 C CA . LEU A 1 301 ? 13.155 1.219 -19.892 1.00 96.31 301 LEU A CA 1
ATOM 2490 C C . LEU A 1 301 ? 14.167 1.770 -18.878 1.00 96.31 301 LEU A C 1
ATOM 2492 O O . LEU A 1 301 ? 15.200 1.149 -18.626 1.00 96.31 301 LEU A O 1
ATOM 2496 N N . MET A 1 302 ? 13.838 2.890 -18.225 1.00 96.56 302 MET A N 1
ATOM 2497 C CA . MET A 1 302 ? 14.661 3.489 -17.164 1.00 96.56 302 MET A CA 1
ATOM 2498 C C . MET A 1 302 ? 14.915 2.521 -16.000 1.00 96.56 302 MET A C 1
ATOM 2500 O O . MET A 1 302 ? 16.012 2.475 -15.435 1.00 96.56 302 MET A O 1
ATOM 2504 N N . LEU A 1 303 ? 13.905 1.730 -15.634 1.00 95.62 303 LEU A N 1
ATOM 2505 C CA . LEU A 1 303 ? 13.992 0.743 -14.562 1.00 95.62 303 LEU A CA 1
ATOM 2506 C C . LEU A 1 303 ? 14.690 -0.556 -14.987 1.00 95.62 303 LEU A C 1
ATOM 2508 O O . LEU A 1 303 ? 14.857 -1.439 -14.143 1.00 95.62 303 LEU A O 1
ATOM 2512 N N . GLY A 1 304 ? 15.148 -0.649 -16.239 1.00 94.44 304 GLY A N 1
ATOM 2513 C CA . GLY A 1 304 ? 15.931 -1.763 -16.762 1.00 94.44 304 GLY A CA 1
ATOM 2514 C C . GLY A 1 304 ? 15.097 -2.909 -17.327 1.00 94.44 304 GLY A C 1
ATOM 2515 O O . GLY A 1 304 ? 15.599 -4.030 -17.377 1.00 94.44 304 GLY A O 1
ATOM 2516 N N . VAL A 1 305 ? 13.844 -2.656 -17.717 1.00 94.94 305 VAL A N 1
ATOM 2517 C CA . VAL A 1 305 ? 13.020 -3.598 -18.488 1.00 94.94 305 VAL A CA 1
ATOM 2518 C C . VAL A 1 305 ? 13.152 -3.248 -19.970 1.00 94.94 305 VAL A C 1
ATOM 2520 O O . VAL A 1 305 ? 12.674 -2.190 -20.365 1.00 94.94 305 VAL A O 1
ATOM 2523 N N . PRO A 1 306 ? 13.799 -4.087 -20.799 1.00 91.62 306 PRO A N 1
ATOM 2524 C CA . PRO A 1 306 ? 13.933 -3.836 -22.231 1.00 91.62 306 PRO A CA 1
ATOM 2525 C C . PRO A 1 306 ? 12.580 -3.810 -22.947 1.00 91.62 306 PRO A C 1
ATOM 2527 O O . PRO A 1 306 ? 11.653 -4.517 -22.553 1.00 91.62 306 PRO A O 1
ATOM 2530 N N . GLU A 1 307 ? 12.509 -3.091 -24.067 1.00 92.38 307 GLU A N 1
ATOM 2531 C CA . GLU A 1 307 ? 11.316 -3.001 -24.924 1.00 92.38 307 GLU A CA 1
ATOM 2532 C C . GLU A 1 307 ? 10.788 -4.384 -25.333 1.00 92.38 307 GLU A C 1
ATOM 2534 O O . GLU A 1 307 ? 9.603 -4.673 -25.179 1.00 92.38 307 GLU A O 1
ATOM 2539 N N . LYS A 1 308 ? 11.685 -5.304 -25.719 1.00 92.12 308 LYS A N 1
ATOM 2540 C CA . LYS A 1 308 ? 11.320 -6.695 -26.029 1.00 92.12 308 LYS A CA 1
ATOM 2541 C C . LYS A 1 308 ? 10.586 -7.387 -24.872 1.00 92.12 308 LYS A C 1
ATOM 2543 O O . LYS A 1 308 ? 9.657 -8.148 -25.107 1.00 92.12 308 LYS A O 1
ATOM 2548 N N . GLN A 1 309 ? 10.989 -7.140 -23.622 1.00 90.44 309 GLN A N 1
ATOM 2549 C CA . GLN A 1 309 ? 10.336 -7.741 -22.453 1.00 90.44 309 GLN A CA 1
ATOM 2550 C C . GLN A 1 309 ? 9.022 -7.044 -22.101 1.00 90.44 309 GLN A C 1
ATOM 2552 O O . GLN A 1 309 ? 8.113 -7.697 -21.598 1.00 90.44 309 GLN A O 1
ATOM 2557 N N . LEU A 1 310 ? 8.910 -5.742 -22.377 1.00 91.81 310 LEU A N 1
ATOM 2558 C CA . LEU A 1 310 ? 7.679 -4.981 -22.184 1.00 91.81 310 LEU A CA 1
ATOM 2559 C C . LEU A 1 310 ? 6.559 -5.470 -23.114 1.00 91.81 310 LEU A C 1
ATOM 2561 O O . LEU A 1 310 ? 5.404 -5.515 -22.698 1.00 91.81 310 LEU A O 1
ATOM 2565 N N . HIS A 1 311 ? 6.900 -5.883 -24.335 1.00 91.06 311 HIS A N 1
ATOM 2566 C CA . HIS A 1 311 ? 5.961 -6.397 -25.341 1.00 91.06 311 HIS A CA 1
ATOM 2567 C C . HIS A 1 311 ? 5.982 -7.923 -25.483 1.00 91.06 311 HIS A C 1
ATOM 2569 O O . HIS A 1 311 ? 5.516 -8.452 -26.485 1.00 91.06 311 HIS A O 1
ATOM 2575 N N . PHE A 1 312 ? 6.525 -8.631 -24.492 1.00 88.56 312 PHE A N 1
ATOM 2576 C CA . PHE A 1 312 ? 6.626 -10.084 -24.530 1.00 88.56 312 PHE A CA 1
ATOM 2577 C C . PHE A 1 312 ? 5.245 -10.750 -24.515 1.00 88.56 312 PHE A C 1
ATOM 2579 O O . PHE A 1 312 ? 4.427 -10.475 -23.633 1.00 88.56 312 PHE A O 1
ATOM 2586 N N . HIS A 1 313 ? 5.027 -11.685 -25.435 1.00 87.38 313 HIS A N 1
ATOM 2587 C CA . HIS A 1 313 ? 3.857 -12.549 -25.484 1.00 87.38 313 HIS A CA 1
ATOM 2588 C C . HIS A 1 313 ? 4.224 -14.006 -25.154 1.00 87.38 313 HIS A C 1
ATOM 2590 O O . HIS A 1 313 ? 5.303 -14.478 -25.519 1.00 87.38 313 HIS A O 1
ATOM 2596 N N . PRO A 1 314 ? 3.337 -14.768 -24.479 1.00 82.94 314 PRO A N 1
ATOM 2597 C CA . PRO A 1 314 ? 3.558 -16.193 -24.262 1.00 82.94 314 PRO A CA 1
ATOM 2598 C C . PRO A 1 314 ? 3.813 -16.930 -25.585 1.00 82.94 314 PRO A C 1
ATOM 2600 O O . PRO A 1 314 ? 2.939 -16.977 -26.447 1.00 82.94 314 PRO A O 1
ATOM 2603 N N . GLY A 1 315 ? 5.002 -17.521 -25.724 1.00 84.00 315 GLY A N 1
ATOM 2604 C CA . GLY A 1 315 ? 5.442 -18.215 -26.941 1.00 84.00 315 GLY A CA 1
ATOM 2605 C C . GLY A 1 315 ? 6.543 -17.491 -27.720 1.00 84.00 315 GLY A C 1
ATOM 2606 O O . GLY A 1 315 ? 7.172 -18.117 -28.572 1.00 84.00 315 GLY A O 1
ATOM 2607 N N . ASP A 1 316 ? 6.828 -16.227 -27.400 1.00 89.75 316 ASP A N 1
ATOM 2608 C CA . ASP A 1 316 ? 7.951 -15.512 -28.000 1.00 89.75 316 ASP A CA 1
ATOM 2609 C C . ASP A 1 316 ? 9.293 -16.168 -27.619 1.00 89.75 316 ASP A C 1
ATOM 2611 O O . ASP A 1 316 ? 9.471 -16.626 -26.483 1.00 89.75 316 ASP A O 1
ATOM 2615 N N . PRO A 1 317 ? 10.272 -16.216 -28.543 1.00 91.38 317 PRO A N 1
ATOM 2616 C CA . PRO A 1 317 ? 11.566 -16.820 -28.269 1.00 91.38 317 PRO A CA 1
ATOM 2617 C C . PRO A 1 317 ? 12.375 -15.987 -27.264 1.00 91.38 317 PRO A C 1
ATOM 2619 O O . PRO A 1 317 ? 12.648 -14.796 -27.468 1.00 91.38 317 PRO A O 1
ATOM 2622 N N . GLU A 1 318 ? 12.842 -16.655 -26.210 1.00 92.44 318 GLU A N 1
ATOM 2623 C CA . GLU A 1 318 ? 13.754 -16.094 -25.214 1.00 92.44 318 GLU A CA 1
ATOM 2624 C C . GLU A 1 318 ? 15.059 -16.880 -25.155 1.00 92.44 318 GLU A C 1
ATOM 2626 O O . GLU A 1 318 ? 15.087 -18.110 -25.110 1.00 92.44 318 GLU A O 1
ATOM 2631 N N . SER A 1 319 ? 16.160 -16.147 -25.100 1.00 93.50 319 SER A N 1
ATOM 2632 C CA . SER A 1 319 ? 17.464 -16.687 -24.754 1.00 93.50 319 SER A CA 1
ATOM 2633 C C . SER A 1 319 ? 17.545 -17.015 -23.260 1.00 93.50 319 SER A C 1
ATOM 2635 O O . SER A 1 319 ? 16.856 -16.438 -22.414 1.00 93.50 319 SER A O 1
ATOM 2637 N N . LEU A 1 320 ? 18.458 -17.921 -22.905 1.00 92.81 320 LEU A N 1
ATOM 2638 C CA . LEU A 1 320 ? 18.731 -18.247 -21.503 1.00 92.81 320 LEU A CA 1
ATOM 2639 C C . LEU A 1 320 ? 19.214 -17.033 -20.699 1.00 92.81 320 LEU A C 1
ATOM 2641 O O . LEU A 1 320 ? 18.929 -16.952 -19.504 1.00 92.81 320 LEU A O 1
ATOM 2645 N N . ASP A 1 321 ? 19.943 -16.109 -21.330 1.00 92.25 321 ASP A N 1
ATOM 2646 C CA . ASP A 1 321 ? 20.374 -14.880 -20.665 1.00 92.25 321 ASP A CA 1
ATOM 2647 C C . ASP A 1 321 ? 19.177 -13.981 -20.344 1.00 92.25 321 ASP A C 1
ATOM 2649 O O . ASP A 1 321 ? 19.031 -13.575 -19.196 1.00 92.25 321 ASP A O 1
ATOM 2653 N N . GLU A 1 322 ? 18.244 -13.780 -21.281 1.00 91.88 322 GLU A N 1
ATOM 2654 C CA . GLU A 1 322 ? 17.020 -13.005 -21.029 1.00 91.88 322 GLU A CA 1
ATOM 2655 C C . GLU A 1 322 ? 16.239 -13.556 -19.833 1.00 91.88 322 GLU A C 1
ATOM 2657 O O . GLU A 1 322 ? 15.916 -12.805 -18.911 1.00 91.88 322 GLU A O 1
ATOM 2662 N N . VAL A 1 323 ? 16.031 -14.874 -19.773 1.00 91.06 323 VAL A N 1
ATOM 2663 C CA . VAL A 1 323 ? 15.351 -15.526 -18.642 1.00 91.06 323 VAL A CA 1
ATOM 2664 C C . VAL A 1 323 ? 16.111 -15.315 -17.324 1.00 91.06 323 VAL A C 1
ATOM 2666 O O . VAL A 1 323 ? 15.491 -15.093 -16.278 1.00 91.06 323 VAL A O 1
ATOM 2669 N N . ARG A 1 324 ? 17.451 -15.355 -17.341 1.00 91.25 324 ARG A N 1
ATOM 2670 C CA . ARG A 1 324 ? 18.279 -15.056 -16.157 1.00 91.25 324 ARG A CA 1
ATOM 2671 C C . ARG A 1 324 ? 18.128 -13.597 -15.729 1.00 91.25 324 ARG A C 1
ATOM 2673 O O . ARG A 1 324 ? 17.911 -13.346 -14.544 1.00 91.25 324 ARG A O 1
ATOM 2680 N N . GLN A 1 325 ? 18.175 -12.651 -16.667 1.00 91.69 325 GLN A N 1
ATOM 2681 C CA . GLN A 1 325 ? 17.989 -11.227 -16.384 1.00 91.69 325 GLN A CA 1
ATOM 2682 C C . GLN A 1 325 ? 16.601 -10.947 -15.790 1.00 91.69 325 GLN A C 1
ATOM 2684 O O . GLN A 1 325 ? 16.511 -10.230 -14.792 1.00 91.69 325 GLN A O 1
ATOM 2689 N N . LYS A 1 326 ? 15.536 -11.574 -16.322 1.00 91.69 326 LYS A N 1
ATOM 2690 C CA . LYS A 1 326 ? 14.172 -11.476 -15.768 1.00 91.69 326 LYS A CA 1
ATOM 2691 C C . LYS A 1 326 ? 14.131 -11.917 -14.303 1.00 91.69 326 LYS A C 1
ATOM 2693 O O . LYS A 1 326 ? 13.627 -11.192 -13.451 1.00 91.69 326 LYS A O 1
ATOM 2698 N N . LYS A 1 327 ? 14.721 -13.074 -13.982 1.00 90.25 327 LYS A N 1
ATOM 2699 C CA . LYS A 1 327 ? 14.748 -13.606 -12.606 1.00 90.25 327 LYS A CA 1
ATOM 2700 C C . LYS A 1 327 ? 15.538 -12.723 -11.637 1.00 90.25 327 LYS A C 1
ATOM 2702 O O . LYS A 1 327 ? 15.157 -12.610 -10.478 1.00 90.25 327 LYS A O 1
ATOM 2707 N N . LEU A 1 328 ? 16.618 -12.093 -12.101 1.00 91.31 328 LEU A N 1
ATOM 2708 C CA . LEU A 1 328 ? 17.438 -11.197 -11.280 1.00 91.31 328 LEU A CA 1
ATOM 2709 C C . LEU A 1 328 ? 16.793 -9.821 -11.068 1.00 91.31 328 LEU A C 1
ATOM 2711 O O . LEU A 1 328 ? 17.158 -9.122 -10.121 1.00 91.31 328 LEU A O 1
ATOM 2715 N N . PHE A 1 329 ? 15.836 -9.424 -11.908 1.00 92.56 329 PHE A N 1
ATOM 2716 C CA . PHE A 1 329 ? 15.210 -8.104 -11.851 1.00 92.56 329 PHE A CA 1
ATOM 2717 C C . PHE A 1 329 ? 14.599 -7.800 -10.475 1.00 92.56 329 PHE A C 1
ATOM 2719 O O . PHE A 1 329 ? 14.876 -6.754 -9.889 1.00 92.56 329 PHE A O 1
ATOM 2726 N N . SER A 1 330 ? 13.825 -8.740 -9.927 1.00 87.19 330 SER A N 1
ATOM 2727 C CA . SER A 1 330 ? 13.157 -8.607 -8.624 1.00 87.19 330 SER A CA 1
ATOM 2728 C C . SER A 1 330 ? 14.132 -8.514 -7.446 1.00 87.19 330 SER A C 1
ATOM 2730 O O . SER A 1 330 ? 13.807 -7.917 -6.417 1.00 87.19 330 SER A O 1
ATOM 2732 N N . THR A 1 331 ? 15.337 -9.071 -7.601 1.00 88.19 331 THR A N 1
ATOM 2733 C CA . THR A 1 331 ? 16.387 -9.068 -6.570 1.00 88.19 331 THR A CA 1
ATOM 2734 C C . THR A 1 331 ? 17.273 -7.826 -6.597 1.00 88.19 331 THR A C 1
ATOM 2736 O O . THR A 1 331 ? 17.947 -7.538 -5.610 1.00 88.19 331 THR A O 1
ATOM 2739 N N . ARG A 1 332 ? 17.281 -7.068 -7.703 1.00 91.00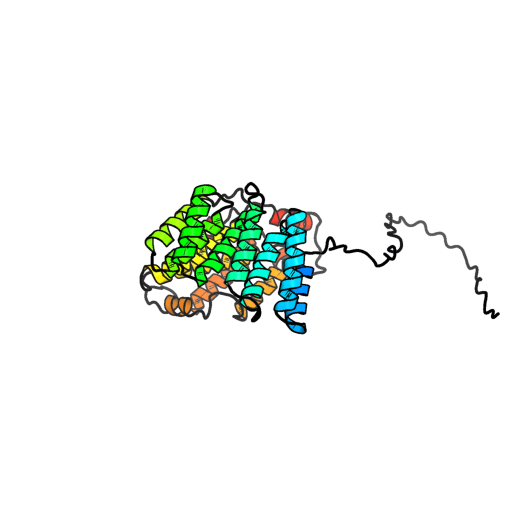 332 ARG A N 1
ATOM 2740 C CA . ARG A 1 332 ? 18.086 -5.845 -7.817 1.00 91.00 332 ARG A CA 1
ATOM 2741 C C . ARG A 1 332 ? 17.517 -4.744 -6.926 1.00 91.00 332 ARG A C 1
ATOM 2743 O O . ARG A 1 332 ? 16.304 -4.545 -6.945 1.00 91.00 332 ARG A O 1
ATOM 2750 N N . PRO A 1 333 ? 18.356 -3.972 -6.217 1.00 92.19 333 PRO A N 1
ATOM 2751 C CA . PRO A 1 333 ? 17.889 -2.848 -5.413 1.00 92.19 333 PRO A CA 1
ATOM 2752 C C . PRO A 1 333 ? 17.160 -1.802 -6.270 1.00 92.19 333 PRO A C 1
ATOM 2754 O O . PRO A 1 333 ? 17.384 -1.674 -7.477 1.00 92.19 333 PRO A O 1
ATOM 2757 N N . PHE A 1 334 ? 16.261 -1.042 -5.646 1.00 95.19 334 PHE A N 1
ATOM 2758 C CA . PHE A 1 334 ? 15.557 0.055 -6.309 1.00 95.19 334 PHE A CA 1
ATOM 2759 C C . PHE A 1 334 ? 16.365 1.351 -6.184 1.00 95.19 334 PHE A C 1
ATOM 2761 O O . PHE A 1 334 ? 16.257 2.060 -5.190 1.00 95.19 334 PHE A O 1
ATOM 2768 N N . THR A 1 335 ? 17.190 1.651 -7.188 1.00 93.94 335 THR A N 1
ATOM 2769 C CA . THR A 1 335 ? 18.159 2.766 -7.145 1.00 93.94 335 THR A CA 1
ATOM 2770 C C . THR A 1 335 ? 17.751 3.996 -7.956 1.00 93.94 335 THR A C 1
ATOM 2772 O O . THR A 1 335 ? 18.385 5.036 -7.848 1.00 93.94 335 THR A O 1
ATOM 2775 N N . ARG A 1 336 ? 16.688 3.907 -8.762 1.00 95.06 336 ARG A N 1
ATOM 2776 C CA . ARG A 1 336 ? 16.275 4.957 -9.714 1.00 95.06 336 ARG A CA 1
ATOM 2777 C C . ARG A 1 336 ? 15.250 5.950 -9.145 1.00 95.06 336 ARG A C 1
ATOM 2779 O O . ARG A 1 336 ? 14.603 6.659 -9.907 1.00 95.06 336 ARG A O 1
ATOM 2786 N N . TYR A 1 337 ? 15.064 5.994 -7.823 1.00 95.88 337 TYR A N 1
ATOM 2787 C CA . TYR A 1 337 ? 14.052 6.851 -7.189 1.00 95.88 337 TYR A CA 1
ATOM 2788 C C . TYR A 1 337 ? 14.245 8.343 -7.524 1.00 95.88 337 TYR A C 1
ATOM 2790 O O . TYR A 1 337 ? 13.290 9.002 -7.927 1.00 95.88 337 TYR A O 1
ATOM 2798 N N . GLU A 1 338 ? 15.477 8.852 -7.442 1.00 96.25 338 GLU A N 1
ATOM 2799 C CA . GLU A 1 338 ? 15.788 10.263 -7.729 1.00 96.25 338 GLU A CA 1
ATOM 2800 C C . GLU A 1 338 ? 15.503 10.649 -9.189 1.00 96.25 338 GLU A C 1
ATOM 2802 O O . GLU A 1 338 ? 15.047 11.756 -9.476 1.00 96.25 338 GLU A O 1
ATOM 2807 N N . GLU A 1 339 ? 15.725 9.725 -10.127 1.00 97.75 339 GLU A N 1
ATOM 2808 C CA . GLU A 1 339 ? 15.423 9.938 -11.544 1.00 97.75 339 GLU A CA 1
ATOM 2809 C C . GLU A 1 339 ? 13.914 10.024 -11.795 1.00 97.75 339 GLU A C 1
ATOM 2811 O O . GLU A 1 339 ? 13.477 10.889 -12.562 1.00 97.75 339 GLU A O 1
ATOM 2816 N N . LEU A 1 340 ? 13.115 9.187 -11.116 1.00 97.69 340 LEU A N 1
ATOM 2817 C CA . LEU A 1 340 ? 11.652 9.291 -11.147 1.00 97.69 340 LEU A CA 1
ATOM 2818 C C . LEU A 1 340 ? 11.193 10.641 -10.596 1.00 97.69 340 LEU A C 1
ATOM 2820 O O . LEU A 1 340 ? 10.399 11.327 -11.239 1.00 97.69 340 LEU A O 1
ATOM 2824 N N . GLU A 1 341 ? 11.727 11.039 -9.440 1.00 97.94 341 GLU A N 1
ATOM 2825 C CA . GLU A 1 341 ? 11.405 12.313 -8.800 1.00 97.94 341 GLU A CA 1
ATOM 2826 C C . GLU A 1 341 ? 11.716 13.493 -9.729 1.00 97.94 341 GLU A C 1
ATOM 2828 O O . GLU A 1 341 ? 10.840 14.318 -9.992 1.00 97.94 341 GLU A O 1
ATOM 2833 N N . LYS A 1 342 ? 12.917 13.535 -10.315 1.00 98.19 342 LYS A N 1
ATOM 2834 C CA . LYS A 1 342 ? 13.323 14.589 -11.255 1.00 98.19 342 LYS A CA 1
ATOM 2835 C C . LYS A 1 342 ? 12.405 14.667 -12.477 1.00 98.19 342 LYS A C 1
ATOM 2837 O O . LYS A 1 342 ? 12.042 15.761 -12.912 1.00 98.19 342 LYS A O 1
ATOM 2842 N N . LYS A 1 343 ? 12.029 13.520 -13.050 1.00 98.25 343 LYS A N 1
ATOM 2843 C CA . LYS A 1 343 ? 11.120 13.467 -14.205 1.00 98.25 343 LYS A CA 1
ATOM 2844 C C . LYS A 1 343 ? 9.723 13.958 -13.846 1.00 98.25 343 LYS A C 1
ATOM 2846 O O . LYS A 1 343 ? 9.164 14.760 -14.589 1.00 98.25 343 LYS A O 1
ATOM 2851 N N . ILE A 1 344 ? 9.182 13.536 -12.706 1.00 98.19 344 ILE A N 1
ATOM 2852 C CA . ILE A 1 344 ? 7.831 13.919 -12.286 1.00 98.19 344 ILE A CA 1
ATOM 2853 C C . ILE A 1 344 ? 7.769 15.400 -11.901 1.00 98.19 344 ILE A C 1
ATOM 2855 O O . ILE A 1 344 ? 6.825 16.075 -12.308 1.00 98.19 344 ILE A O 1
ATOM 2859 N N . ARG A 1 345 ? 8.796 15.946 -11.234 1.00 97.50 345 ARG A N 1
ATOM 2860 C CA . ARG A 1 345 ? 8.917 17.398 -10.996 1.00 97.50 345 ARG A CA 1
ATOM 2861 C C . ARG A 1 345 ? 8.854 18.186 -12.302 1.00 97.50 345 ARG A C 1
ATOM 2863 O O . ARG A 1 345 ? 8.004 19.060 -12.445 1.00 97.50 345 ARG A O 1
ATOM 2870 N N . LYS A 1 346 ? 9.626 17.775 -13.316 1.00 97.06 346 LYS A N 1
ATOM 2871 C CA . LYS A 1 346 ? 9.580 18.382 -14.657 1.00 97.06 346 LYS A CA 1
ATOM 2872 C C . LYS A 1 346 ? 8.193 18.293 -15.312 1.00 97.06 346 LYS A C 1
ATOM 2874 O O . LYS A 1 346 ? 7.790 19.227 -16.000 1.00 97.06 346 LYS A O 1
ATOM 2879 N N . ILE A 1 347 ? 7.471 17.180 -15.146 1.00 96.25 347 ILE A N 1
ATOM 2880 C CA . ILE A 1 347 ? 6.120 17.015 -15.712 1.00 96.25 347 ILE A CA 1
ATOM 2881 C C . ILE A 1 347 ? 5.151 18.030 -15.100 1.00 96.25 347 ILE A C 1
ATOM 2883 O O . ILE A 1 347 ? 4.401 18.657 -15.853 1.00 96.25 347 ILE A O 1
ATOM 2887 N N . VAL A 1 348 ? 5.204 18.199 -13.776 1.00 94.62 348 VAL A N 1
ATOM 2888 C CA . VAL A 1 348 ? 4.335 19.100 -13.003 1.00 94.62 348 VAL A CA 1
ATOM 2889 C C . VAL A 1 348 ? 4.751 20.574 -13.127 1.00 94.62 348 VAL A C 1
ATOM 2891 O O . VAL A 1 348 ? 3.895 21.450 -13.049 1.00 94.62 348 VAL A O 1
ATOM 2894 N N . GLY A 1 349 ? 6.032 20.850 -13.387 1.00 92.81 349 GLY A N 1
ATOM 2895 C CA . GLY A 1 349 ? 6.589 22.205 -13.472 1.00 92.81 349 GLY A CA 1
ATOM 2896 C C . GLY A 1 349 ? 7.231 22.701 -12.171 1.00 92.81 349 GLY A C 1
ATOM 2897 O O . GLY A 1 349 ? 7.182 23.899 -11.907 1.00 92.81 349 GLY A O 1
ATOM 2898 N N . LEU A 1 350 ? 7.797 21.785 -11.373 1.00 89.12 350 LEU A N 1
ATOM 2899 C CA . LEU A 1 350 ? 8.541 22.054 -10.132 1.00 89.12 350 LEU A CA 1
ATOM 2900 C C . LEU A 1 350 ? 10.059 21.969 -10.306 1.00 89.12 350 LEU A C 1
ATOM 2902 O O . LEU A 1 350 ? 10.515 21.203 -11.192 1.00 89.12 350 LEU A O 1
#

Secondary structure (DSSP, 8-state):
----------------------------PPPP-----S----S--HHHHHHHHHHHHHHT-HHHHHHHHHHHHHHHHHTT-THHHHHHHHHHHHHTT-TTS-HHHHHHHHHHHHHTS-TT-TTGGGHHHHHHHHHGGG-HHHHHHHHHHHHHHH-S-TTTHHHHHHHHHHHHHTT-HHHHHHHHHHHHTT--TTS-HHHHHHHHHHHHHHHHHHHHHHTTTS-HHHHHHHHHHHHHHHHHHH--TTSHHHHHHHHHHHHTTSSSSTT-HHHHHHHT-TT-SS-HHHHHHHHHHIIIIIHHHHTT--HHHHT--TT----HHHHHHHHHHTTS----HHHHHHHHHHHHT-

Radius of gyration: 26.89 Å; chains: 1; bounding box: 45×95×59 Å